Protein AF-A0A8S3F5A1-F1 (afdb_monomer_lite)

Radius of gyration: 21.01 Å; chains: 1; bounding box: 61×40×59 Å

Organism: NCBI:txid392030

Sequence (266 aa):
RAKNLRKRAIFLKICRRTIILFALGLILQGGYSRWVNIRIFGVLQRLAACYFFAATLVLIFDDNEDEPYSSQWPIGNDVRQPLRIELSSTLFHFWPQWLFILLITLAWVLITFILKFDDCPRGYLGPGGKHDYGKYQNCTGGAAGYIDRLILRNSHMDGHPTCADIYDTKVPHDPEGLLGILTGTLLCYLGVQAGHSFAHSTRIRRVCAHWLIFGFICGSIGLLLSKGGNSDSWIPINKNLWSLSFVLILAGLAFLILTIFYLLID

Secondary structure (DSSP, 8-state):
-HHHHHHHHHHHHHHHHHHHHHHHHHHHHHTTT-GGG-----HHHHHHHHHHHHHHHHHHH---TTS-TTTSSS-SS-TT--HHHHHHHHHHHTHHHHHHHHHHHHHHHHHHHH---TT--TT--S--TTGGGGTTTT-TTHHHHHHHHHHH-GGGS-SS-HHHHHHT--S---TT-HHHHHHHHHHHHHHHHHHHHHHH---HHHHHHHHHHHHHHHHHHHHHHTGGG-TT-SS---TTTT-HHHHHHHHHHHHHHHHHHHHHH-

Structure (mmCIF, N/CA/C/O backbone):
data_AF-A0A8S3F5A1-F1
#
_entry.id   AF-A0A8S3F5A1-F1
#
loop_
_atom_site.group_PDB
_atom_site.id
_atom_site.type_symbol
_atom_site.label_atom_id
_atom_site.label_alt_id
_atom_site.label_comp_id
_atom_site.label_asym_id
_atom_site.label_entity_id
_atom_site.label_seq_id
_atom_site.pdbx_PDB_ins_code
_atom_site.Cartn_x
_atom_site.Cartn_y
_atom_site.Cartn_z
_atom_site.occupancy
_atom_site.B_iso_or_equiv
_atom_site.auth_seq_id
_atom_site.auth_comp_id
_atom_site.auth_asym_id
_atom_site.auth_atom_id
_atom_site.pdbx_PDB_model_num
ATOM 1 N N . ARG A 1 1 ? -35.689 -1.602 5.376 1.00 60.97 1 ARG A N 1
ATOM 2 C CA . ARG A 1 1 ? -35.685 -0.600 4.269 1.00 60.97 1 ARG A CA 1
ATOM 3 C C . ARG A 1 1 ? -34.795 0.612 4.585 1.00 60.97 1 ARG A C 1
ATOM 5 O O . ARG A 1 1 ? -34.003 0.966 3.724 1.00 60.97 1 ARG A O 1
ATOM 12 N N . ALA A 1 2 ? -34.853 1.195 5.793 1.00 68.31 2 ALA A N 1
ATOM 13 C CA . ALA A 1 2 ? -34.009 2.332 6.202 1.00 68.31 2 ALA A CA 1
ATOM 14 C C . ALA A 1 2 ? -32.488 2.032 6.232 1.00 68.31 2 ALA A C 1
ATOM 16 O O . ALA A 1 2 ? -31.719 2.804 5.667 1.00 68.31 2 ALA A O 1
ATOM 17 N N . LYS A 1 3 ? -32.065 0.870 6.760 1.00 66.44 3 LYS A N 1
ATOM 18 C CA . LYS A 1 3 ? -30.656 0.402 6.773 1.00 66.44 3 LYS A CA 1
ATOM 19 C C . LYS A 1 3 ? -29.998 0.425 5.385 1.00 66.44 3 LYS A C 1
ATOM 21 O O . LYS A 1 3 ? -28.961 1.045 5.171 1.00 66.44 3 LYS A O 1
ATOM 26 N N . ASN A 1 4 ? -30.672 -0.150 4.388 1.00 75.50 4 ASN A N 1
ATOM 27 C CA . ASN A 1 4 ? -30.177 -0.164 3.006 1.00 75.50 4 ASN A CA 1
ATOM 28 C C . ASN A 1 4 ? -30.097 1.240 2.389 1.00 75.50 4 ASN A C 1
ATOM 30 O O . ASN A 1 4 ? -29.230 1.484 1.555 1.00 75.50 4 ASN A O 1
ATOM 34 N N . LEU A 1 5 ? -30.972 2.169 2.785 1.00 78.19 5 LEU A N 1
ATOM 35 C CA . LEU A 1 5 ? -30.904 3.562 2.331 1.00 78.19 5 LEU A CA 1
ATOM 36 C C . LEU A 1 5 ? -29.698 4.288 2.949 1.00 78.19 5 LEU A C 1
ATOM 38 O O . LEU A 1 5 ? -29.012 5.022 2.239 1.00 78.19 5 LEU A O 1
ATOM 42 N N . ARG A 1 6 ? -29.382 4.024 4.225 1.00 82.56 6 ARG A N 1
ATOM 43 C CA . ARG A 1 6 ? -28.214 4.591 4.919 1.00 82.56 6 ARG A CA 1
ATOM 44 C C . ARG A 1 6 ? -26.897 4.072 4.343 1.00 82.56 6 ARG A C 1
ATOM 46 O O . ARG A 1 6 ? -26.062 4.883 3.944 1.00 82.56 6 ARG A O 1
ATOM 53 N N . LYS A 1 7 ? -26.754 2.750 4.173 1.00 85.31 7 LYS A N 1
ATOM 54 C CA . LYS A 1 7 ? -25.576 2.149 3.517 1.00 85.31 7 LYS A CA 1
ATOM 55 C C . LYS A 1 7 ? -25.372 2.687 2.099 1.00 85.31 7 LYS A C 1
ATOM 57 O O . LYS A 1 7 ? -24.258 3.051 1.738 1.00 85.31 7 LYS A O 1
ATOM 62 N N . ARG A 1 8 ? -26.446 2.836 1.311 1.00 88.00 8 ARG A N 1
ATOM 63 C CA . ARG A 1 8 ? -26.376 3.465 -0.023 1.00 88.00 8 ARG A CA 1
ATOM 64 C C . ARG A 1 8 ? -25.900 4.915 0.043 1.00 88.00 8 ARG A C 1
ATOM 66 O O . ARG A 1 8 ? -25.068 5.309 -0.765 1.00 88.00 8 ARG A O 1
ATOM 73 N N . ALA A 1 9 ? -26.382 5.701 1.004 1.00 91.25 9 ALA A N 1
ATOM 74 C CA . ALA A 1 9 ? -25.932 7.079 1.181 1.00 91.25 9 ALA A CA 1
ATOM 75 C C . ALA A 1 9 ? -24.442 7.159 1.560 1.00 91.25 9 ALA A C 1
ATOM 77 O O . ALA A 1 9 ? -23.728 8.021 1.049 1.00 91.25 9 ALA A O 1
ATOM 78 N N . ILE A 1 10 ? -23.954 6.255 2.418 1.00 91.31 10 ILE A N 1
ATOM 79 C CA . ILE A 1 10 ? -22.528 6.162 2.768 1.00 91.31 10 ILE A CA 1
ATOM 80 C C . ILE A 1 10 ? -21.708 5.741 1.546 1.00 91.31 10 ILE A C 1
ATOM 82 O O . ILE A 1 10 ? -20.718 6.395 1.229 1.00 91.31 10 ILE A O 1
ATOM 86 N N . PHE A 1 11 ? -22.154 4.729 0.802 1.00 93.69 11 PHE A N 1
ATOM 87 C CA . PHE A 1 11 ? -21.495 4.288 -0.425 1.00 93.69 11 PHE A CA 1
ATOM 88 C C . PHE A 1 11 ? -21.381 5.418 -1.459 1.00 93.69 11 PHE A C 1
ATOM 90 O O . PHE A 1 11 ? -20.301 5.673 -1.982 1.00 93.69 11 PHE A O 1
ATOM 97 N N . LEU A 1 12 ? -22.454 6.184 -1.683 1.00 94.50 12 LEU A N 1
ATOM 98 C CA . LEU A 1 12 ? -22.422 7.352 -2.570 1.00 94.50 12 LEU A CA 1
ATOM 99 C C . LEU A 1 12 ? -21.440 8.429 -2.085 1.00 94.50 12 LEU A C 1
ATOM 101 O O . LEU A 1 12 ? -20.769 9.059 -2.903 1.00 94.50 12 LEU A O 1
ATOM 105 N N . LYS A 1 13 ? -21.308 8.633 -0.765 1.00 94.19 13 LYS A N 1
ATOM 106 C CA . LYS A 1 13 ? -20.283 9.529 -0.200 1.00 94.19 13 LYS A CA 1
ATOM 107 C C . LYS A 1 13 ? -18.868 9.012 -0.469 1.00 94.19 13 LYS A C 1
ATOM 109 O O . LYS A 1 13 ? -18.008 9.829 -0.799 1.00 94.19 13 LYS A O 1
ATOM 114 N N . ILE A 1 14 ? -18.639 7.700 -0.351 1.00 95.25 14 ILE A N 1
ATOM 115 C CA . ILE A 1 14 ? -17.357 7.056 -0.678 1.00 95.25 14 ILE A CA 1
ATOM 116 C C . ILE A 1 14 ? -17.039 7.293 -2.158 1.00 95.25 14 ILE A C 1
ATOM 118 O O . ILE A 1 14 ? -16.019 7.911 -2.453 1.00 95.25 14 ILE A O 1
ATOM 122 N N . CYS A 1 15 ? -17.948 6.938 -3.074 1.00 96.31 15 CYS A N 1
ATOM 123 C CA . CYS A 1 15 ? -17.773 7.161 -4.513 1.00 96.31 15 CYS A CA 1
ATOM 124 C C . CYS A 1 15 ? -17.480 8.629 -4.839 1.00 96.31 15 CYS A C 1
ATOM 126 O O . CYS A 1 15 ? -16.537 8.921 -5.570 1.00 96.31 15 CYS A O 1
ATOM 128 N N . ARG A 1 16 ? -18.243 9.569 -4.264 1.00 96.31 16 ARG A N 1
ATOM 129 C CA . ARG A 1 16 ? -18.035 11.005 -4.492 1.00 96.31 16 ARG A CA 1
ATOM 130 C C . ARG A 1 16 ? -16.636 11.448 -4.063 1.00 96.31 16 ARG A C 1
ATOM 132 O O . ARG A 1 16 ? -15.983 12.176 -4.801 1.00 96.31 16 ARG A O 1
ATOM 139 N N . ARG A 1 17 ? -16.167 11.022 -2.884 1.00 94.94 17 ARG A N 1
ATOM 140 C CA . ARG A 1 17 ? -14.819 11.355 -2.390 1.00 94.94 17 ARG A CA 1
ATOM 141 C C . ARG A 1 17 ? -13.731 10.745 -3.268 1.00 94.94 17 ARG A C 1
ATOM 143 O O . ARG A 1 17 ? -12.789 11.452 -3.609 1.00 94.94 17 ARG A O 1
ATOM 150 N N . THR A 1 18 ? -13.888 9.489 -3.678 1.00 96.06 18 THR A N 1
ATOM 151 C CA . THR A 1 18 ? -12.964 8.818 -4.601 1.00 96.06 18 THR A CA 1
ATOM 152 C C . THR A 1 18 ? -12.865 9.564 -5.929 1.00 96.06 18 THR A C 1
ATOM 154 O O . THR A 1 18 ? -11.759 9.856 -6.370 1.00 96.06 18 THR A O 1
ATOM 157 N N . ILE A 1 19 ? -13.998 9.948 -6.529 1.00 95.94 19 ILE A N 1
ATOM 158 C CA . ILE A 1 19 ? -14.027 10.701 -7.793 1.00 95.94 19 ILE A CA 1
ATOM 159 C C . ILE A 1 19 ? -13.360 12.070 -7.633 1.00 95.94 19 ILE A C 1
ATOM 161 O O . ILE A 1 19 ? -12.554 12.447 -8.476 1.00 95.94 19 ILE A O 1
ATOM 165 N N . ILE A 1 20 ? -13.648 12.799 -6.548 1.00 94.56 20 ILE A N 1
ATOM 166 C CA . ILE A 1 20 ? -13.035 14.112 -6.289 1.00 94.56 20 ILE A CA 1
ATOM 167 C C . ILE A 1 20 ? -11.515 13.987 -6.141 1.00 94.56 20 ILE A C 1
ATOM 169 O O . ILE A 1 20 ? -10.788 14.751 -6.767 1.00 94.56 20 ILE A O 1
ATOM 173 N N . LEU A 1 21 ? -11.026 13.027 -5.348 1.00 93.19 21 LEU A N 1
ATOM 174 C CA . LEU A 1 21 ? -9.587 12.813 -5.158 1.00 93.19 21 LEU A CA 1
ATOM 175 C C . LEU A 1 21 ? -8.896 12.408 -6.463 1.00 93.19 21 LEU A C 1
ATOM 177 O O . LEU A 1 21 ? -7.816 12.910 -6.767 1.00 93.19 21 LEU A O 1
ATOM 181 N N . PHE A 1 22 ? -9.534 11.543 -7.250 1.00 93.06 22 PHE A N 1
ATOM 182 C CA . PHE A 1 22 ? -9.013 11.116 -8.543 1.00 93.06 22 PHE A CA 1
ATOM 183 C C . PHE A 1 22 ? -8.956 12.281 -9.544 1.00 93.06 22 PHE A C 1
ATOM 185 O O . PHE A 1 22 ? -7.929 12.494 -10.184 1.00 93.06 22 PHE A O 1
ATOM 192 N N . ALA A 1 23 ? -10.025 13.080 -9.634 1.00 91.56 23 ALA A N 1
ATOM 193 C CA . ALA A 1 23 ? -10.087 14.256 -10.499 1.00 91.56 23 ALA A CA 1
ATOM 194 C C . ALA A 1 23 ? -9.067 15.328 -10.089 1.00 91.56 23 ALA A C 1
ATOM 196 O O . ALA A 1 23 ? -8.389 15.885 -10.949 1.00 91.56 23 ALA A O 1
ATOM 197 N N . LEU A 1 24 ? -8.904 15.577 -8.784 1.00 91.31 24 LEU A N 1
ATOM 198 C CA . LEU A 1 24 ? -7.874 16.479 -8.267 1.00 91.31 24 LEU A CA 1
ATOM 199 C C . LEU A 1 24 ? -6.472 15.996 -8.670 1.00 91.31 24 LEU A C 1
ATOM 201 O O . LEU A 1 24 ? -5.656 16.799 -9.112 1.00 91.31 24 LEU A O 1
ATOM 205 N N . GLY A 1 25 ? -6.219 14.686 -8.576 1.00 89.12 25 GLY A N 1
ATOM 206 C CA . GLY A 1 25 ? -4.980 14.063 -9.042 1.00 89.12 25 GLY A CA 1
ATOM 207 C C . GLY A 1 25 ? -4.712 14.333 -10.522 1.00 89.12 25 GLY A C 1
ATOM 208 O O . GLY A 1 25 ? -3.641 14.826 -10.865 1.00 89.12 25 GLY A O 1
ATOM 209 N N . LEU A 1 26 ? -5.707 14.112 -11.386 1.00 87.25 26 LEU A N 1
ATOM 210 C CA . LEU A 1 26 ? -5.580 14.381 -12.822 1.00 87.25 26 LEU A CA 1
ATOM 211 C C . LEU A 1 26 ? -5.329 15.861 -13.135 1.00 87.25 26 LEU A C 1
ATOM 213 O O . LEU A 1 26 ? -4.518 16.161 -14.005 1.00 87.25 26 LEU A O 1
ATOM 217 N N . ILE A 1 27 ? -5.986 16.786 -12.430 1.00 87.50 27 ILE A N 1
ATOM 218 C CA . ILE A 1 27 ? -5.784 18.231 -12.626 1.00 87.50 27 ILE A CA 1
ATOM 219 C C . ILE A 1 27 ? -4.354 18.631 -12.243 1.00 87.50 27 ILE A C 1
ATOM 221 O O . ILE A 1 27 ? -3.697 19.358 -12.990 1.00 87.50 27 ILE A O 1
ATOM 225 N N . LEU A 1 28 ? -3.854 18.132 -11.108 1.00 83.94 28 LEU A N 1
ATOM 226 C CA . LEU A 1 28 ? -2.489 18.407 -10.649 1.00 83.94 28 LEU A CA 1
ATOM 227 C C . LEU A 1 28 ? -1.431 17.822 -11.591 1.00 83.94 28 LEU A C 1
ATOM 229 O O . LEU A 1 28 ? -0.372 18.419 -11.768 1.00 83.94 28 LEU A O 1
ATOM 233 N N . GLN A 1 29 ? -1.713 16.667 -12.195 1.00 79.00 29 GLN A N 1
ATOM 234 C CA . GLN A 1 29 ? -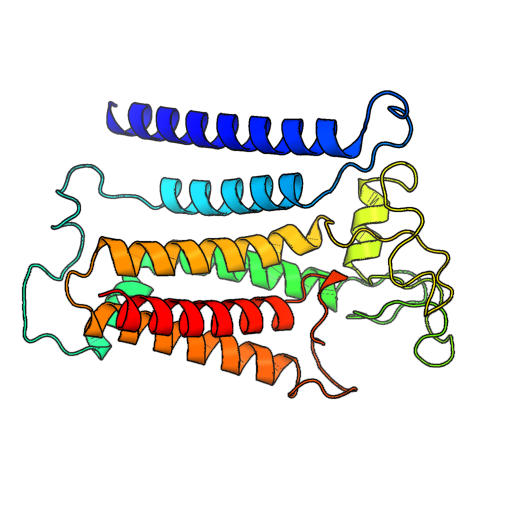0.756 15.934 -13.022 1.00 79.00 29 GLN A CA 1
ATOM 235 C C . GLN A 1 29 ? -0.796 16.347 -14.502 1.00 79.00 29 GLN A C 1
ATOM 237 O O . GLN A 1 29 ? 0.233 16.320 -15.174 1.00 79.00 29 GLN A O 1
ATOM 242 N N . GLY A 1 30 ? -1.961 16.755 -15.015 1.00 68.38 30 GLY A N 1
ATOM 243 C CA . GLY A 1 30 ? -2.152 17.158 -16.410 1.00 68.38 30 GLY A CA 1
ATOM 244 C C . GLY A 1 30 ? -1.694 18.582 -16.737 1.00 68.38 30 GLY A C 1
ATOM 245 O O . GLY A 1 30 ? -1.317 18.855 -17.881 1.00 68.38 30 GLY A O 1
ATOM 246 N N . GLY A 1 31 ? -1.675 19.488 -15.752 1.00 61.78 31 GLY A N 1
ATOM 247 C CA . GLY A 1 31 ? -1.334 20.897 -15.969 1.00 61.78 31 GLY A CA 1
ATOM 248 C C . GLY A 1 31 ? -2.200 21.584 -17.044 1.00 61.78 31 GLY A C 1
ATOM 249 O O . GLY A 1 31 ? -3.185 21.039 -17.532 1.00 61.78 31 GLY A O 1
ATOM 250 N N . TYR A 1 32 ? -1.838 22.810 -17.439 1.00 51.38 32 TYR A N 1
ATOM 251 C CA . TYR A 1 32 ? -2.654 23.631 -18.3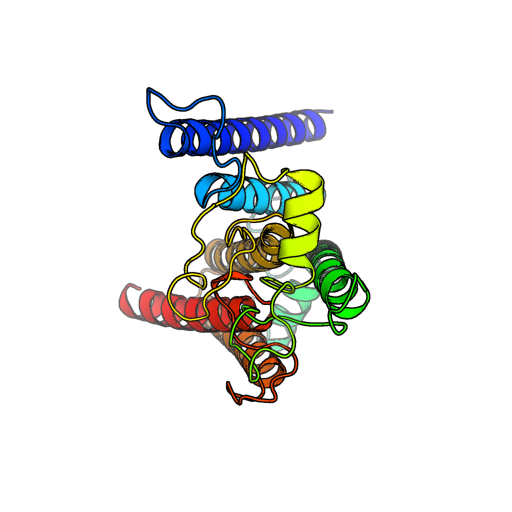54 1.00 51.38 32 TYR A CA 1
ATOM 252 C C . TYR A 1 32 ? -2.488 23.284 -19.853 1.00 51.38 32 TYR A C 1
ATOM 254 O O . TYR A 1 32 ? -3.223 23.811 -20.681 1.00 51.38 32 TYR A O 1
ATOM 262 N N . SER A 1 33 ? -1.515 22.445 -20.246 1.00 52.81 33 SER A N 1
ATOM 263 C CA . SER A 1 33 ? -1.011 22.446 -21.638 1.00 52.81 33 SER A CA 1
ATOM 264 C C . SER A 1 33 ? -0.724 21.071 -22.274 1.00 52.81 33 SER A C 1
ATOM 266 O O . SER A 1 33 ? -0.247 21.024 -23.404 1.00 52.81 33 SER A O 1
ATOM 268 N N . ARG A 1 34 ? -1.002 19.927 -21.622 1.00 60.41 34 ARG A N 1
ATOM 269 C CA . ARG A 1 34 ? -0.535 18.620 -22.145 1.00 60.41 34 ARG A CA 1
ATOM 270 C C . ARG A 1 34 ? -1.541 17.465 -22.064 1.00 60.41 34 ARG A C 1
ATOM 272 O O . ARG A 1 34 ? -1.170 16.345 -21.732 1.00 60.41 34 ARG A O 1
ATOM 279 N N . TRP A 1 35 ? -2.792 17.718 -22.464 1.00 67.25 35 TRP A N 1
ATOM 280 C CA . TRP A 1 35 ? -3.907 16.752 -22.422 1.00 67.25 35 TRP A CA 1
ATOM 281 C C . TRP A 1 35 ? -3.694 15.441 -23.203 1.00 67.25 35 TRP A C 1
ATOM 283 O O . TRP A 1 35 ? -4.311 14.433 -22.876 1.00 67.25 35 TRP A O 1
ATOM 293 N N . VAL A 1 36 ? -2.800 15.427 -24.198 1.00 68.94 36 VAL A N 1
ATOM 294 C CA . VAL A 1 36 ? -2.544 14.250 -25.051 1.00 68.94 36 VAL A CA 1
ATOM 295 C C . VAL A 1 36 ? -1.669 13.193 -24.361 1.00 68.94 36 VAL A C 1
ATOM 297 O O . VAL A 1 36 ? -1.882 12.005 -24.569 1.00 68.94 36 VAL A O 1
ATOM 300 N N . ASN A 1 37 ? -0.733 13.608 -23.500 1.00 71.38 37 ASN A N 1
ATOM 301 C CA . ASN A 1 37 ? 0.212 12.716 -22.810 1.00 71.38 37 ASN A CA 1
ATOM 302 C C . ASN A 1 37 ? 0.080 12.850 -21.286 1.00 71.38 37 ASN A C 1
ATOM 304 O O . ASN A 1 37 ? 1.080 12.940 -20.570 1.00 71.38 37 ASN A O 1
ATOM 308 N N . ILE A 1 38 ? -1.154 12.954 -20.778 1.00 79.00 38 ILE A N 1
ATOM 309 C CA . ILE A 1 38 ? -1.365 13.009 -19.329 1.00 79.00 38 ILE A CA 1
ATOM 310 C C . ILE A 1 38 ? -1.022 11.646 -18.741 1.00 79.00 38 ILE A C 1
ATOM 312 O O . ILE A 1 38 ? -1.562 10.621 -19.163 1.00 79.00 38 ILE A O 1
ATOM 316 N N . ARG A 1 39 ? -0.171 11.672 -17.719 1.00 83.56 39 ARG A N 1
ATOM 317 C CA . ARG A 1 39 ? 0.082 10.545 -16.832 1.00 83.56 39 ARG A CA 1
ATOM 318 C C . ARG A 1 39 ? -1.160 10.268 -15.984 1.00 83.56 39 ARG A C 1
ATOM 320 O O . ARG A 1 39 ? -1.558 11.114 -15.187 1.00 83.56 39 ARG A O 1
ATOM 327 N N . ILE A 1 40 ? -1.782 9.105 -16.178 1.00 82.50 40 ILE A N 1
ATOM 328 C CA . ILE A 1 40 ? -3.085 8.781 -15.565 1.00 82.50 40 ILE A CA 1
ATOM 329 C C . ILE A 1 40 ? -2.936 8.429 -14.082 1.00 82.50 40 ILE A C 1
ATOM 331 O O . ILE A 1 40 ? -3.754 8.858 -13.264 1.00 82.50 40 ILE A O 1
ATOM 335 N N . PHE A 1 41 ? -1.907 7.652 -13.734 1.00 84.88 41 PHE A N 1
ATOM 336 C CA . PHE A 1 41 ? -1.669 7.219 -12.361 1.00 84.88 41 PHE A CA 1
ATOM 337 C C . PHE A 1 41 ? -0.696 8.137 -11.626 1.00 84.88 41 PHE A C 1
ATOM 339 O O . PHE A 1 41 ? 0.404 8.454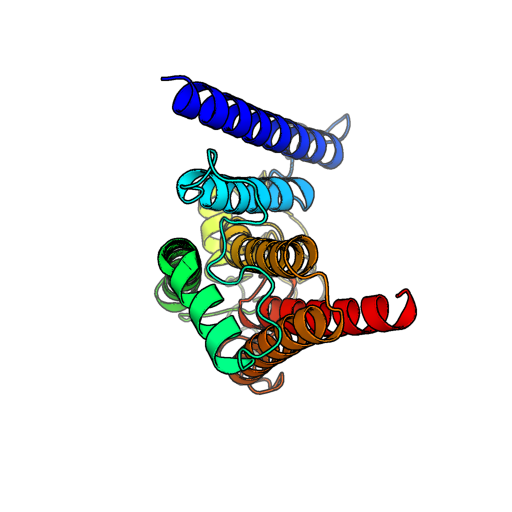 -12.083 1.00 84.88 41 PHE A O 1
ATOM 346 N N . GLY A 1 42 ? -1.115 8.534 -10.434 1.00 86.75 42 GLY A N 1
ATOM 347 C CA . GLY A 1 42 ? -0.352 9.337 -9.500 1.00 86.75 42 GLY A CA 1
ATOM 348 C C . GLY A 1 42 ? -0.738 8.988 -8.070 1.00 86.75 42 GLY A C 1
ATOM 349 O O . GLY A 1 42 ? -1.637 8.177 -7.817 1.00 86.75 42 GLY A O 1
ATOM 350 N N . VAL A 1 43 ? -0.069 9.646 -7.125 1.00 90.19 43 VAL A N 1
ATOM 351 C CA . VAL A 1 43 ? -0.228 9.374 -5.691 1.00 90.19 43 VAL A CA 1
ATOM 352 C C . VAL A 1 43 ? -1.679 9.538 -5.246 1.00 90.19 43 VAL A C 1
ATOM 354 O O . VAL A 1 43 ? -2.202 8.688 -4.526 1.00 90.19 43 VAL A O 1
ATOM 357 N N . LEU A 1 44 ? -2.361 10.592 -5.704 1.00 91.31 44 LEU A N 1
ATOM 358 C CA . LEU A 1 44 ? -3.751 10.855 -5.324 1.00 91.31 44 LEU A CA 1
ATOM 359 C C . LEU A 1 44 ? -4.708 9.797 -5.878 1.00 91.31 44 LEU A C 1
ATOM 361 O O . LEU A 1 44 ? -5.602 9.351 -5.163 1.00 91.31 44 LEU A O 1
ATOM 365 N N . GLN A 1 45 ? -4.508 9.371 -7.123 1.00 92.81 45 GLN A N 1
ATOM 366 C CA . GLN A 1 45 ? -5.321 8.353 -7.782 1.00 92.81 45 GLN A CA 1
ATOM 367 C C . GLN A 1 45 ? -5.187 7.007 -7.067 1.00 92.81 45 GLN A C 1
ATOM 369 O O . GLN A 1 45 ? -6.197 6.362 -6.777 1.00 92.81 45 GLN A O 1
ATOM 374 N N . ARG A 1 46 ? -3.958 6.615 -6.705 1.00 92.88 46 ARG A N 1
ATOM 375 C CA . ARG A 1 46 ? -3.714 5.402 -5.916 1.00 92.88 46 ARG A CA 1
ATOM 376 C C . ARG A 1 46 ? -4.369 5.490 -4.541 1.00 92.88 46 ARG A C 1
ATOM 378 O O . ARG A 1 46 ? -5.076 4.565 -4.153 1.00 92.88 46 ARG A O 1
ATOM 385 N N . LEU A 1 47 ? -4.192 6.600 -3.818 1.00 93.31 47 LEU A N 1
ATOM 386 C CA . LEU A 1 47 ? -4.829 6.803 -2.510 1.00 93.31 47 LEU A CA 1
ATOM 387 C C . LEU A 1 47 ? -6.359 6.738 -2.603 1.00 93.31 47 LEU A C 1
ATOM 389 O O . LEU A 1 47 ? -6.996 6.111 -1.757 1.00 93.31 47 LEU A O 1
ATOM 393 N N . ALA A 1 48 ? -6.946 7.329 -3.647 1.00 95.56 48 ALA A N 1
ATOM 394 C CA . ALA A 1 48 ? -8.381 7.275 -3.902 1.00 95.56 48 ALA A CA 1
ATOM 395 C C . ALA A 1 48 ? -8.872 5.836 -4.130 1.00 95.56 48 ALA A C 1
ATOM 397 O O . ALA A 1 48 ? -9.914 5.455 -3.591 1.00 95.56 48 ALA A O 1
ATOM 398 N N . ALA A 1 49 ? -8.117 5.033 -4.888 1.00 95.81 49 ALA A N 1
ATOM 399 C CA . ALA A 1 49 ? -8.436 3.632 -5.150 1.00 95.81 49 ALA A CA 1
ATOM 400 C C . ALA A 1 49 ? -8.311 2.764 -3.886 1.00 95.81 49 ALA A C 1
ATOM 402 O O . ALA A 1 49 ? -9.252 2.049 -3.545 1.00 95.81 49 ALA A O 1
ATOM 403 N N . CYS A 1 50 ? -7.208 2.877 -3.139 1.00 96.00 50 CYS A N 1
ATOM 404 C CA . CYS A 1 50 ? -7.023 2.152 -1.877 1.00 96.00 50 CYS A CA 1
ATOM 405 C C . CYS A 1 50 ? -8.126 2.494 -0.863 1.00 96.00 50 CYS A C 1
ATOM 407 O O . CYS A 1 50 ? -8.695 1.596 -0.242 1.00 96.00 50 CYS A O 1
ATOM 409 N N . TYR A 1 51 ? -8.475 3.783 -0.743 1.00 95.38 51 TYR A N 1
ATOM 410 C CA . TYR A 1 51 ? -9.592 4.240 0.087 1.00 95.38 51 TYR A CA 1
ATOM 411 C C . TYR A 1 51 ? -10.919 3.623 -0.360 1.00 95.38 51 TYR A C 1
ATOM 413 O O . TYR A 1 51 ? -11.671 3.129 0.476 1.00 95.38 51 TYR A O 1
ATOM 421 N N . PHE A 1 52 ? -11.203 3.628 -1.665 1.00 96.56 52 PHE A N 1
ATOM 422 C CA . PHE A 1 52 ? -12.435 3.061 -2.209 1.00 96.56 52 PHE A CA 1
ATOM 423 C C . PHE A 1 52 ? -12.587 1.583 -1.841 1.00 96.56 52 PHE A C 1
ATOM 425 O O . PHE A 1 52 ? -13.634 1.195 -1.321 1.00 96.56 52 PHE A O 1
ATOM 432 N N . PHE A 1 53 ? -11.548 0.772 -2.060 1.00 95.50 53 PHE A N 1
ATOM 433 C CA . PHE A 1 53 ? -11.593 -0.658 -1.757 1.00 95.50 53 PHE A CA 1
ATOM 434 C C . PHE A 1 53 ? -11.707 -0.928 -0.254 1.00 95.50 53 PHE A C 1
ATOM 436 O O . PHE A 1 53 ? -12.591 -1.680 0.156 1.00 95.50 53 PHE A O 1
ATOM 443 N N . ALA A 1 54 ? -10.885 -0.279 0.575 1.00 94.12 54 ALA A N 1
ATOM 444 C CA . ALA A 1 54 ? -10.920 -0.479 2.023 1.00 94.12 54 ALA A CA 1
ATOM 445 C C . ALA A 1 54 ? -12.250 -0.012 2.644 1.00 94.12 54 ALA A C 1
ATOM 447 O O . ALA A 1 54 ? -12.863 -0.744 3.418 1.00 94.12 54 ALA A O 1
ATOM 448 N N . ALA A 1 55 ? -12.745 1.174 2.276 1.00 93.25 55 ALA A N 1
ATOM 449 C CA . ALA A 1 55 ? -13.992 1.710 2.823 1.00 93.25 55 ALA A CA 1
ATOM 450 C C . ALA A 1 55 ? -15.222 0.914 2.365 1.00 93.25 55 ALA A C 1
ATOM 452 O O . ALA A 1 55 ? -16.145 0.698 3.150 1.00 93.25 55 ALA A O 1
ATOM 453 N N . THR A 1 56 ? -15.236 0.450 1.111 1.00 93.38 56 THR A N 1
ATOM 454 C CA . THR A 1 56 ? -16.315 -0.408 0.600 1.00 93.38 56 THR A CA 1
ATOM 455 C C . THR A 1 56 ? -16.326 -1.751 1.320 1.00 93.38 56 THR A C 1
ATOM 457 O O . THR A 1 56 ? -17.395 -2.215 1.707 1.00 93.38 56 THR A O 1
ATOM 460 N N . LEU A 1 57 ? -15.151 -2.344 1.557 1.00 92.88 57 LEU A N 1
ATOM 461 C CA . LEU A 1 57 ? -15.028 -3.591 2.306 1.00 92.88 57 LEU A CA 1
ATOM 462 C C . LEU A 1 57 ? -15.627 -3.465 3.711 1.00 92.88 57 LEU A C 1
ATOM 464 O O . LEU A 1 57 ? -16.465 -4.279 4.095 1.00 92.88 57 LEU A O 1
ATOM 468 N N . VAL A 1 58 ? -15.245 -2.419 4.446 1.00 90.31 58 VAL A N 1
ATOM 469 C CA . VAL A 1 58 ? -15.774 -2.155 5.792 1.00 90.31 58 VAL A CA 1
ATOM 470 C C . VAL A 1 58 ? -17.291 -1.965 5.751 1.00 90.31 58 VAL A C 1
ATOM 472 O O . VAL A 1 58 ? -17.998 -2.580 6.536 1.00 90.31 58 VAL A O 1
ATOM 475 N N . LEU A 1 59 ? -17.815 -1.185 4.800 1.00 90.25 59 LEU A N 1
ATOM 476 C CA . LEU A 1 59 ? -19.254 -0.916 4.687 1.00 90.25 59 LEU A CA 1
ATOM 477 C C . LEU A 1 59 ? -20.092 -2.172 4.382 1.00 90.25 59 LEU A C 1
ATOM 479 O O . LEU A 1 59 ? -21.238 -2.292 4.836 1.00 90.25 59 LEU A O 1
ATOM 483 N N . ILE A 1 60 ? -19.549 -3.093 3.580 1.00 89.12 60 ILE A N 1
ATOM 484 C CA . ILE A 1 60 ? -20.222 -4.351 3.235 1.00 89.12 60 ILE A CA 1
ATOM 485 C C . ILE A 1 60 ? -20.399 -5.207 4.489 1.00 89.12 60 ILE A C 1
ATOM 487 O O . ILE A 1 60 ? -21.514 -5.656 4.744 1.00 89.12 60 ILE A O 1
ATOM 491 N N . PHE A 1 61 ? -19.331 -5.365 5.272 1.00 85.62 61 PHE A N 1
ATOM 492 C CA . PHE A 1 61 ? -19.290 -6.232 6.453 1.00 85.62 61 PHE A CA 1
ATOM 493 C C . PHE A 1 61 ? -19.660 -5.529 7.770 1.00 85.62 61 PHE A C 1
ATOM 495 O O . PHE A 1 61 ? -19.536 -6.123 8.836 1.00 85.62 61 PHE A O 1
ATOM 502 N N . ASP A 1 62 ? -20.109 -4.275 7.714 1.00 76.88 62 ASP A N 1
ATOM 503 C CA . ASP A 1 62 ? -20.662 -3.564 8.867 1.00 76.88 62 ASP A CA 1
ATOM 504 C C . ASP A 1 62 ? -22.110 -4.016 9.120 1.00 76.88 62 ASP A C 1
ATOM 506 O O . ASP A 1 62 ? -23.070 -3.481 8.550 1.00 76.88 62 ASP A O 1
ATOM 510 N N . ASP A 1 63 ? -22.281 -5.083 9.897 1.00 61.84 63 ASP A N 1
ATOM 511 C CA . ASP A 1 63 ? -23.585 -5.719 10.098 1.00 61.84 63 ASP A CA 1
ATOM 512 C C . ASP A 1 63 ? -24.440 -5.067 11.196 1.00 61.84 63 ASP A C 1
ATOM 514 O O . ASP A 1 63 ? -25.663 -5.244 11.190 1.00 61.84 63 ASP A O 1
ATOM 518 N N . ASN A 1 64 ? -23.874 -4.220 12.058 1.00 55.91 64 ASN A N 1
ATOM 519 C CA . ASN A 1 64 ? -24.494 -3.872 13.337 1.00 55.91 64 ASN A CA 1
ATOM 520 C C . ASN A 1 64 ? -24.814 -2.364 13.501 1.00 55.91 64 ASN A C 1
ATOM 522 O O . ASN A 1 64 ? -24.455 -1.720 14.473 1.00 55.91 64 ASN A O 1
ATOM 526 N N . GLU A 1 65 ? -25.571 -1.759 12.586 1.00 52.88 65 GLU A N 1
ATOM 527 C CA . GLU A 1 65 ? -25.914 -0.324 12.709 1.00 52.88 65 GLU A CA 1
ATOM 528 C C . GLU A 1 65 ? -26.895 0.033 13.852 1.00 52.88 65 GLU A C 1
ATOM 530 O O . GLU A 1 65 ? -27.036 1.219 14.161 1.00 52.88 65 GLU A O 1
ATOM 535 N N . ASP A 1 66 ? -27.589 -0.953 14.433 1.00 48.75 66 ASP A N 1
ATOM 536 C CA . ASP A 1 66 ? -28.724 -0.741 15.351 1.00 48.75 66 ASP A CA 1
ATOM 537 C C . ASP A 1 66 ? -28.351 -0.856 16.842 1.00 48.75 66 ASP A C 1
ATOM 539 O O . ASP A 1 66 ? -29.141 -0.486 17.710 1.00 48.75 66 ASP A O 1
ATOM 543 N N . GLU A 1 67 ? -27.135 -1.308 17.147 1.00 48.56 67 GLU A N 1
ATOM 544 C CA . GLU A 1 67 ? -26.598 -1.318 18.505 1.00 48.56 67 GLU A CA 1
ATOM 545 C C . GLU A 1 67 ? -25.645 -0.133 18.722 1.00 48.56 67 GLU A C 1
ATOM 547 O O . GLU A 1 67 ? -24.882 0.203 17.809 1.00 48.56 67 GLU A O 1
ATOM 552 N N . PRO A 1 68 ? -25.657 0.521 19.904 1.00 47.62 68 PRO A N 1
ATOM 553 C CA . PRO A 1 68 ? -24.643 1.505 20.263 1.00 47.62 68 PRO A CA 1
ATOM 554 C C . PRO A 1 68 ? -23.248 0.980 19.912 1.00 47.62 68 PRO A C 1
ATOM 556 O O . PRO A 1 68 ? -22.913 -0.156 20.231 1.00 47.62 68 PRO A O 1
ATOM 559 N N . TYR A 1 69 ? -22.397 1.806 19.297 1.00 47.84 69 TYR A N 1
ATOM 560 C CA . TYR A 1 69 ? -21.027 1.409 18.930 1.00 47.84 69 TYR A CA 1
ATOM 561 C C . TYR A 1 69 ? -20.233 0.823 20.123 1.00 47.84 69 TYR A C 1
ATOM 563 O O . TYR A 1 69 ? -19.308 0.043 19.928 1.00 47.84 69 TYR A O 1
ATOM 571 N N . SER A 1 70 ? -20.630 1.143 21.363 1.00 48.91 70 SER A N 1
ATOM 572 C CA . SER A 1 70 ? -20.097 0.586 22.613 1.00 48.91 70 SER A CA 1
ATOM 573 C C . SER A 1 70 ? -20.551 -0.843 22.965 1.00 48.91 70 SER A C 1
ATOM 575 O O . SER A 1 70 ? -19.919 -1.456 23.817 1.00 48.91 70 SER A O 1
ATOM 577 N N . SER A 1 71 ? -21.640 -1.368 22.390 1.00 47.25 71 SER A N 1
ATOM 578 C CA . SER A 1 71 ? -22.183 -2.715 22.671 1.00 47.25 71 SER A CA 1
ATOM 579 C C . SER A 1 71 ? -21.962 -3.722 21.535 1.00 47.25 71 SER A C 1
ATOM 581 O O . SER A 1 71 ? -22.081 -4.923 21.742 1.00 47.25 71 SER A O 1
ATOM 583 N N . GLN A 1 72 ? -21.533 -3.242 20.363 1.00 51.16 72 GLN A N 1
ATOM 584 C CA . GLN A 1 72 ? -21.172 -4.046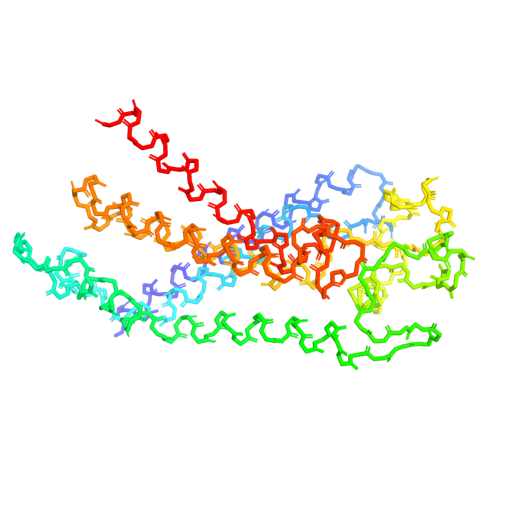 19.188 1.00 51.16 72 GLN A CA 1
ATOM 585 C C . GLN A 1 72 ? -20.080 -5.090 19.431 1.00 51.16 72 GLN A C 1
ATOM 587 O O . GLN A 1 72 ? -19.946 -6.061 18.687 1.00 51.16 72 GLN A O 1
ATOM 592 N N . TRP A 1 73 ? -19.252 -4.833 20.435 1.00 49.72 73 TRP A N 1
ATOM 593 C CA . TRP A 1 73 ? -18.150 -5.689 20.809 1.00 49.72 73 TRP A CA 1
ATOM 594 C C . TRP A 1 73 ? -18.535 -6.550 22.000 1.00 49.72 73 TRP A C 1
ATOM 596 O O . TRP A 1 73 ? -19.130 -6.042 22.950 1.00 49.72 73 TRP A O 1
ATOM 606 N N . PRO A 1 74 ? -18.109 -7.824 22.029 1.00 45.09 74 PRO A N 1
ATOM 607 C CA . PRO A 1 74 ? -18.418 -8.761 23.112 1.00 45.09 74 PRO A CA 1
ATOM 608 C C . PRO A 1 74 ? -17.790 -8.386 24.474 1.00 45.09 74 PRO A C 1
ATOM 610 O O . PRO A 1 74 ? -17.771 -9.199 25.395 1.00 45.09 74 PRO A O 1
ATOM 613 N N . ILE A 1 75 ? -17.256 -7.170 24.620 1.00 50.69 75 ILE A N 1
ATOM 614 C CA . ILE A 1 75 ? -16.440 -6.708 25.742 1.00 50.69 75 ILE A CA 1
ATOM 615 C C . ILE A 1 75 ? -17.044 -5.415 26.303 1.00 50.69 75 ILE A C 1
ATOM 617 O O . ILE A 1 75 ? -16.417 -4.358 26.333 1.00 50.69 75 ILE A O 1
ATOM 621 N N . GLY A 1 76 ? -18.286 -5.490 26.777 1.00 42.53 76 GLY A N 1
ATOM 622 C CA . GLY A 1 76 ? -18.809 -4.458 27.665 1.00 42.53 76 GLY A CA 1
ATOM 623 C C . GLY A 1 76 ? -17.970 -4.425 28.942 1.00 42.53 76 GLY A C 1
ATOM 624 O O . GLY A 1 76 ? -17.995 -5.398 29.678 1.00 42.53 76 GLY A O 1
ATOM 625 N N . ASN A 1 77 ? -17.217 -3.344 29.182 1.00 50.53 77 ASN A N 1
ATOM 626 C CA . ASN A 1 77 ? -16.588 -2.911 30.448 1.00 50.53 77 ASN A CA 1
ATOM 627 C C . ASN A 1 77 ? -15.857 -3.944 31.344 1.00 50.53 77 ASN A C 1
ATOM 629 O O . ASN A 1 77 ? -15.404 -3.577 32.432 1.00 50.53 77 ASN A O 1
ATOM 633 N N . ASP A 1 78 ? -15.685 -5.202 30.932 1.00 51.44 78 ASP A N 1
ATOM 634 C CA . ASP A 1 78 ? -15.166 -6.249 31.802 1.00 51.44 78 ASP A CA 1
ATOM 635 C C . ASP A 1 78 ? -13.638 -6.158 31.891 1.00 51.44 78 ASP A C 1
ATOM 637 O O . ASP A 1 78 ? -12.859 -6.462 30.979 1.00 51.44 78 ASP A O 1
ATOM 641 N N . VAL A 1 79 ? -13.208 -5.643 33.038 1.00 55.47 79 VAL A N 1
ATOM 642 C CA . VAL A 1 79 ? -11.837 -5.251 33.357 1.00 55.47 79 VAL A CA 1
ATOM 643 C C . VAL A 1 79 ? -10.883 -6.449 33.396 1.00 55.47 79 VAL A C 1
ATOM 645 O O . VAL A 1 79 ? -9.675 -6.237 33.279 1.00 55.47 79 VAL A O 1
ATOM 648 N N . ARG A 1 80 ? -11.401 -7.679 33.540 1.00 58.25 80 ARG A N 1
ATOM 649 C CA . ARG A 1 80 ? -10.623 -8.888 33.864 1.00 58.25 80 ARG A CA 1
ATOM 650 C C . ARG A 1 80 ? -10.274 -9.797 32.682 1.00 58.25 80 ARG A C 1
ATOM 652 O O . ARG A 1 80 ? -9.549 -10.767 32.888 1.00 58.25 80 ARG A O 1
ATOM 659 N N . GLN A 1 81 ? -10.742 -9.518 31.466 1.00 62.78 81 GLN A N 1
ATOM 660 C CA . GLN A 1 81 ? -10.459 -10.408 30.335 1.00 62.78 81 GLN A CA 1
ATOM 661 C C . GLN A 1 81 ? -8.971 -10.357 29.916 1.00 62.78 81 GLN A C 1
ATOM 663 O O . GLN A 1 81 ? -8.389 -9.270 29.833 1.00 62.78 81 GLN A O 1
ATOM 668 N N . PRO A 1 82 ? -8.328 -11.514 29.660 1.00 63.72 82 PRO A N 1
ATOM 669 C CA . PRO A 1 82 ? -6.929 -11.576 29.252 1.00 63.72 82 PRO A CA 1
ATOM 670 C C . PRO A 1 82 ? -6.736 -11.122 27.796 1.00 63.72 82 PRO A C 1
ATOM 672 O O . PRO A 1 82 ? -7.496 -11.505 26.908 1.00 63.72 82 PRO A O 1
ATOM 675 N N . LEU A 1 83 ? -5.640 -10.397 27.538 1.00 64.50 83 LEU A N 1
ATOM 676 C CA . LEU A 1 83 ? -5.268 -9.818 26.232 1.00 64.50 83 LEU A CA 1
ATOM 677 C C . LEU A 1 83 ? -5.346 -10.813 25.052 1.00 64.50 83 LEU A C 1
ATOM 679 O O . LEU A 1 83 ? -5.677 -10.434 23.934 1.00 64.50 83 LEU A O 1
ATOM 683 N N . ARG A 1 84 ? -5.072 -12.105 25.285 1.00 63.44 84 ARG A N 1
ATOM 684 C CA . ARG A 1 84 ? -5.149 -13.150 24.245 1.00 63.44 84 ARG A CA 1
ATOM 685 C C . ARG A 1 84 ? -6.568 -13.373 23.707 1.00 63.44 84 ARG A C 1
ATOM 687 O O . ARG A 1 84 ? -6.710 -13.664 22.526 1.00 63.44 84 ARG A O 1
ATOM 694 N N . ILE A 1 85 ? -7.587 -13.252 24.559 1.00 61.56 85 ILE A N 1
ATOM 695 C CA . ILE A 1 85 ? -9.000 -13.442 24.188 1.00 61.56 85 ILE A CA 1
ATOM 696 C C . ILE A 1 85 ? -9.530 -12.201 23.443 1.00 61.56 85 ILE A C 1
ATOM 698 O O . ILE A 1 85 ? -10.364 -12.303 22.546 1.00 61.56 85 ILE A O 1
ATOM 702 N N . GLU A 1 86 ? -8.983 -11.025 23.748 1.00 64.31 86 GLU A N 1
ATOM 703 C CA . GLU A 1 86 ? -9.290 -9.761 23.067 1.00 64.31 86 GLU A CA 1
ATOM 704 C C . GLU A 1 86 ? -8.725 -9.724 21.632 1.00 64.31 86 GLU A C 1
ATOM 706 O O . GLU A 1 86 ? -9.431 -9.395 20.677 1.00 64.31 86 GLU A O 1
ATOM 711 N N . LEU A 1 87 ? -7.481 -10.177 21.440 1.00 63.03 87 LEU A N 1
ATOM 712 C CA . LEU A 1 87 ? -6.906 -10.293 20.096 1.00 63.03 87 LEU A CA 1
ATOM 713 C C . LEU A 1 87 ? -7.614 -11.338 19.238 1.00 63.03 87 LEU A C 1
ATOM 715 O O . LEU A 1 87 ? -7.860 -11.099 18.054 1.00 63.03 87 LEU A O 1
ATOM 719 N N . SER A 1 88 ? -7.925 -12.502 19.815 1.00 61.31 88 SER A N 1
ATOM 720 C CA . SER A 1 88 ? -8.613 -13.551 19.068 1.00 61.31 88 SER A CA 1
ATOM 721 C C . SER A 1 88 ? -10.010 -13.090 18.663 1.00 61.31 88 SER A C 1
ATOM 723 O O . SER A 1 88 ? -10.362 -13.215 17.495 1.00 61.31 88 SER A O 1
ATOM 725 N N . SER A 1 89 ? -10.773 -12.474 19.568 1.00 60.84 89 SER A N 1
ATOM 726 C CA . SER A 1 89 ? -12.100 -11.939 19.243 1.00 60.84 89 SER A CA 1
ATOM 727 C C . SER A 1 89 ? -12.056 -10.857 18.161 1.00 60.84 89 SER A C 1
ATOM 729 O O . SER A 1 89 ? -12.903 -10.882 17.274 1.00 60.84 89 SER A O 1
ATOM 731 N N . THR A 1 90 ? -11.034 -9.997 18.138 1.00 62.97 90 THR A N 1
ATOM 732 C CA . THR A 1 90 ? -10.840 -9.001 17.066 1.00 62.97 90 THR A CA 1
ATOM 733 C C . THR A 1 90 ? -10.634 -9.650 15.695 1.00 62.97 90 THR A C 1
ATOM 735 O O . THR A 1 90 ? -11.296 -9.300 14.717 1.00 62.97 90 THR A O 1
ATOM 738 N N . LEU A 1 91 ? -9.723 -10.624 15.613 1.00 68.88 91 LEU A N 1
ATOM 739 C CA . LEU A 1 91 ? -9.416 -11.321 14.362 1.00 68.88 91 LEU A CA 1
ATOM 740 C C . LEU A 1 91 ? -10.590 -12.179 13.881 1.00 68.88 91 LEU A C 1
ATOM 742 O O . LEU A 1 91 ? -10.885 -12.200 12.687 1.00 68.88 91 LEU A O 1
ATOM 746 N N . PHE A 1 92 ? -11.274 -12.856 14.805 1.00 70.69 92 PHE A N 1
ATOM 747 C CA . PHE A 1 92 ? -12.429 -13.689 14.488 1.00 70.69 92 PHE A CA 1
ATOM 748 C C . PHE A 1 92 ? -13.673 -12.872 14.156 1.00 70.69 92 PHE A C 1
ATOM 750 O O . PHE A 1 92 ? -14.466 -13.336 13.354 1.00 70.69 92 PHE A O 1
ATOM 757 N N . HIS A 1 93 ? -13.861 -11.671 14.704 1.00 73.06 93 HIS A N 1
ATOM 758 C CA . HIS A 1 93 ? -15.018 -10.844 14.360 1.00 73.06 93 HIS A CA 1
ATOM 759 C C . HIS A 1 93 ? -14.904 -10.274 12.937 1.00 73.06 93 HIS A C 1
ATOM 761 O O . HIS A 1 93 ? -15.850 -10.351 12.157 1.00 73.06 93 HIS A O 1
ATOM 767 N N . PHE A 1 94 ? -13.716 -9.799 12.545 1.00 82.75 94 PHE A N 1
ATOM 768 C CA . PHE A 1 94 ? -13.466 -9.250 11.203 1.00 82.75 94 PHE A CA 1
ATOM 769 C C . PHE A 1 94 ? -12.917 -10.271 10.201 1.00 82.75 94 PHE A C 1
ATOM 771 O O . PHE A 1 94 ? -12.328 -9.893 9.183 1.00 82.75 94 PHE A O 1
ATOM 778 N N . TRP A 1 95 ? -13.099 -11.567 10.460 1.00 84.00 95 TRP A N 1
ATOM 779 C CA . TRP A 1 95 ? -12.558 -12.629 9.613 1.00 84.00 95 TRP A CA 1
ATOM 780 C C . TRP A 1 95 ? -12.943 -12.516 8.122 1.00 84.00 95 TRP A C 1
ATOM 782 O O . TRP A 1 95 ? -12.066 -12.782 7.295 1.00 84.00 95 TRP A O 1
ATOM 792 N N . PRO A 1 96 ? -14.157 -12.063 7.716 1.00 89.69 96 PRO A N 1
ATOM 793 C CA . PRO A 1 96 ? -14.492 -11.952 6.296 1.00 89.69 96 PRO A CA 1
ATOM 794 C C . PRO A 1 96 ? -13.730 -10.809 5.617 1.00 89.69 96 PRO A C 1
ATOM 796 O O . PRO A 1 96 ? -13.309 -10.930 4.466 1.00 89.69 96 PRO A O 1
ATOM 799 N N . GLN A 1 97 ? -13.504 -9.710 6.345 1.00 91.81 97 GLN A N 1
ATOM 800 C CA . GLN A 1 97 ? -12.726 -8.573 5.859 1.00 91.81 97 GLN A CA 1
ATOM 801 C C . GLN A 1 97 ? -11.256 -8.976 5.678 1.00 91.81 97 GLN A C 1
ATOM 803 O O . GLN A 1 97 ? -10.670 -8.740 4.621 1.00 91.81 97 GLN A O 1
ATOM 808 N N . TRP A 1 98 ? -10.683 -9.670 6.668 1.00 91.44 98 TRP A N 1
ATOM 809 C CA . TRP A 1 98 ? -9.330 -10.220 6.577 1.00 91.44 98 TRP A CA 1
ATOM 810 C C . TRP A 1 98 ? -9.182 -11.219 5.434 1.00 91.44 98 TRP A C 1
ATOM 812 O O . TRP A 1 98 ? -8.209 -11.135 4.690 1.00 91.44 98 TRP A O 1
ATOM 822 N N . LEU A 1 99 ? -10.154 -12.115 5.242 1.00 93.12 99 LEU A N 1
ATOM 823 C CA . LEU A 1 99 ? -10.152 -13.055 4.125 1.00 93.12 99 LEU A CA 1
ATOM 824 C C . LEU A 1 99 ? -10.083 -12.318 2.782 1.00 93.12 99 LEU A C 1
ATOM 826 O O . LEU A 1 99 ? -9.254 -12.658 1.943 1.00 93.12 99 LEU A O 1
ATOM 830 N N . PHE A 1 100 ? -10.894 -11.278 2.585 1.00 94.25 100 PHE A N 1
ATOM 831 C CA . PHE A 1 100 ? -10.884 -10.505 1.343 1.00 94.25 100 PHE A CA 1
ATOM 832 C C . PHE A 1 100 ? -9.544 -9.791 1.100 1.00 94.25 100 PHE A C 1
ATOM 834 O O . PHE A 1 100 ? -9.010 -9.821 -0.008 1.00 94.25 100 PHE A O 1
ATOM 841 N N . ILE A 1 101 ? -8.957 -9.198 2.142 1.00 95.19 101 ILE A N 1
ATOM 842 C CA . ILE A 1 101 ? -7.642 -8.545 2.055 1.00 95.19 101 ILE A CA 1
ATOM 843 C C . ILE A 1 101 ? -6.528 -9.559 1.771 1.00 95.19 101 ILE A C 1
ATOM 845 O O . ILE A 1 101 ? -5.629 -9.286 0.969 1.00 95.19 101 ILE A O 1
ATOM 849 N N . LEU A 1 102 ? -6.598 -10.749 2.368 1.00 94.81 102 LEU A N 1
ATOM 850 C CA . LEU A 1 102 ? -5.675 -11.844 2.077 1.00 94.81 102 LEU A CA 1
ATOM 851 C C . LEU A 1 102 ? -5.831 -12.344 0.639 1.00 94.81 102 LEU A C 1
ATOM 853 O O . LEU A 1 102 ? -4.821 -12.610 -0.002 1.00 94.81 102 LEU A O 1
ATOM 857 N N . LEU A 1 103 ? -7.050 -12.401 0.094 1.00 96.06 103 LEU A N 1
ATOM 858 C CA . LEU A 1 103 ? -7.287 -12.742 -1.313 1.00 96.06 103 LEU A CA 1
ATOM 859 C C . LEU A 1 103 ? -6.715 -11.687 -2.270 1.00 96.06 103 LEU A C 1
ATOM 861 O O . LEU A 1 103 ? -6.085 -12.054 -3.259 1.00 96.06 103 LEU A O 1
ATOM 865 N N . ILE A 1 104 ? -6.864 -10.393 -1.968 1.00 95.69 104 ILE A N 1
ATOM 866 C CA . ILE A 1 104 ? -6.231 -9.306 -2.740 1.00 95.69 104 ILE A CA 1
ATOM 867 C C . ILE A 1 104 ? -4.704 -9.432 -2.706 1.00 95.69 104 ILE A C 1
ATOM 869 O O . ILE A 1 104 ? -4.035 -9.313 -3.734 1.00 95.69 104 ILE A O 1
ATOM 873 N N . THR A 1 105 ? -4.148 -9.704 -1.527 1.00 96.06 105 THR A N 1
ATOM 874 C CA . THR A 1 105 ? -2.701 -9.870 -1.343 1.00 96.06 105 THR A CA 1
ATOM 875 C C . THR A 1 105 ? -2.197 -11.116 -2.071 1.00 96.06 105 THR A C 1
ATOM 877 O O . THR A 1 105 ? -1.165 -11.076 -2.736 1.00 96.06 105 THR A O 1
ATOM 880 N N . LEU A 1 106 ? -2.954 -12.212 -2.013 1.00 96.19 106 LEU A N 1
ATOM 881 C CA . LEU A 1 106 ? -2.667 -13.433 -2.753 1.00 96.19 106 LEU A CA 1
ATOM 882 C C . LEU A 1 106 ? -2.713 -13.177 -4.259 1.00 96.19 106 LEU A C 1
ATOM 884 O O . LEU A 1 106 ? -1.802 -13.597 -4.960 1.00 96.19 106 LEU A O 1
ATOM 888 N N . ALA A 1 107 ? -3.708 -12.442 -4.759 1.00 95.94 107 ALA A N 1
ATOM 889 C CA . ALA A 1 107 ? -3.779 -12.062 -6.166 1.00 95.94 107 ALA A CA 1
ATOM 890 C C . ALA A 1 107 ? -2.530 -11.278 -6.596 1.00 95.94 107 ALA A C 1
ATOM 892 O O . ALA A 1 107 ? -1.951 -11.590 -7.634 1.00 95.94 107 ALA A O 1
ATOM 893 N N . TRP A 1 108 ? -2.052 -10.336 -5.775 1.00 95.88 108 TRP A N 1
ATOM 894 C CA . TRP A 1 108 ? -0.792 -9.631 -6.032 1.00 95.88 108 TRP A CA 1
ATOM 895 C C . TRP A 1 108 ? 0.404 -10.592 -6.133 1.00 95.88 108 TRP A C 1
ATOM 897 O O . TRP A 1 108 ? 1.185 -10.499 -7.083 1.00 95.88 108 TRP A O 1
ATOM 907 N N . VAL A 1 109 ? 0.531 -11.548 -5.203 1.00 95.31 109 VAL A N 1
ATOM 908 C CA . VAL A 1 109 ? 1.610 -12.555 -5.216 1.00 95.31 109 VAL A CA 1
ATOM 909 C C . VAL A 1 109 ? 1.513 -13.434 -6.465 1.00 95.31 109 VAL A C 1
ATOM 911 O O . VAL A 1 109 ? 2.500 -13.605 -7.176 1.00 95.31 109 VAL A O 1
ATOM 914 N N . LEU A 1 110 ? 0.325 -13.956 -6.773 1.00 95.12 110 LEU A N 1
ATOM 915 C CA . LEU A 1 110 ? 0.102 -14.820 -7.932 1.00 95.12 110 LEU A CA 1
ATOM 916 C C . LEU A 1 110 ? 0.426 -14.085 -9.235 1.00 95.12 110 LEU A C 1
ATOM 918 O O . LEU A 1 110 ? 1.182 -14.604 -10.050 1.00 95.12 110 LEU A O 1
ATOM 922 N N . ILE A 1 111 ? -0.072 -12.860 -9.412 1.00 94.06 111 ILE A N 1
ATOM 923 C CA . ILE A 1 111 ? 0.219 -12.048 -10.600 1.00 94.06 111 ILE A CA 1
ATOM 924 C C . ILE A 1 111 ? 1.726 -11.795 -10.726 1.00 94.06 111 ILE A C 1
ATOM 926 O O . ILE A 1 111 ? 2.283 -11.943 -11.809 1.00 94.06 111 ILE A O 1
ATOM 930 N N . THR A 1 112 ? 2.404 -11.473 -9.624 1.00 93.06 112 THR A N 1
ATOM 931 C CA . THR A 1 112 ? 3.840 -11.160 -9.624 1.00 93.06 112 THR A CA 1
ATOM 932 C C . THR A 1 112 ? 4.712 -12.369 -9.976 1.00 93.06 112 THR A C 1
ATOM 934 O O . THR A 1 112 ? 5.675 -12.238 -10.731 1.00 93.06 112 THR A O 1
ATOM 937 N N . PHE A 1 113 ? 4.392 -13.550 -9.441 1.00 93.69 113 PHE A N 1
ATOM 938 C CA . PHE A 1 113 ? 5.266 -14.727 -9.525 1.00 93.69 113 PHE A CA 1
ATOM 939 C C . PHE A 1 113 ? 4.857 -15.759 -10.584 1.00 93.69 113 PHE A C 1
ATOM 941 O O . PHE A 1 113 ? 5.692 -16.566 -10.992 1.00 93.69 113 PHE A O 1
ATOM 948 N N . ILE A 1 114 ? 3.607 -15.752 -11.053 1.00 92.50 114 ILE A N 1
ATOM 949 C CA . ILE A 1 114 ? 3.129 -16.705 -12.069 1.00 92.50 114 ILE A CA 1
ATOM 950 C C . ILE A 1 114 ? 3.225 -16.113 -13.473 1.00 92.50 114 ILE A C 1
ATOM 952 O O . ILE A 1 114 ? 3.557 -16.841 -14.415 1.00 92.50 114 ILE A O 1
ATOM 956 N N . LEU A 1 115 ? 2.956 -14.812 -13.625 1.00 88.94 115 LEU A N 1
ATOM 957 C CA . LEU A 1 115 ? 2.939 -14.169 -14.933 1.00 88.94 115 LEU A CA 1
ATOM 958 C C . LEU A 1 115 ? 4.327 -14.250 -15.582 1.00 88.94 115 LEU A C 1
ATOM 960 O O . LEU A 1 115 ? 5.332 -13.823 -15.015 1.00 88.94 115 LEU A O 1
ATOM 964 N N . LYS A 1 116 ? 4.366 -14.815 -16.790 1.00 87.38 116 LYS A N 1
ATOM 965 C CA . LYS A 1 116 ? 5.555 -14.880 -17.640 1.00 87.38 116 LYS A CA 1
ATOM 966 C C . LYS A 1 116 ? 5.298 -14.029 -18.878 1.00 87.38 116 LYS A C 1
ATOM 968 O O . LYS A 1 116 ? 4.252 -14.172 -19.501 1.00 87.38 116 LYS A O 1
ATOM 973 N N . PHE A 1 117 ? 6.256 -13.183 -19.220 1.00 84.12 117 PHE A N 1
ATOM 974 C CA . PHE A 1 117 ? 6.278 -12.377 -20.438 1.00 84.12 117 PHE A CA 1
ATOM 975 C C . PHE A 1 117 ? 7.694 -12.416 -21.031 1.00 84.12 117 PHE A C 1
ATOM 977 O O . PHE A 1 117 ? 8.613 -12.939 -20.393 1.00 84.12 117 PHE A O 1
ATOM 984 N N . ASP A 1 118 ? 7.834 -11.953 -22.270 1.00 73.06 118 ASP A N 1
ATOM 985 C CA . ASP A 1 118 ? 8.992 -12.238 -23.124 1.00 73.06 118 ASP A CA 1
ATOM 986 C C . ASP A 1 118 ? 10.328 -11.799 -22.495 1.00 73.06 118 ASP A C 1
ATOM 988 O O . ASP A 1 118 ? 10.435 -10.722 -21.912 1.00 73.06 118 ASP A O 1
ATOM 992 N N . ASP A 1 119 ? 11.326 -12.689 -22.568 1.00 82.56 119 ASP A N 1
ATOM 993 C CA . ASP A 1 119 ? 12.715 -12.550 -22.085 1.00 82.56 119 ASP A CA 1
ATOM 994 C C . ASP A 1 119 ? 12.938 -12.245 -20.588 1.00 82.56 119 ASP A C 1
ATOM 996 O O . ASP A 1 119 ? 14.081 -12.101 -20.145 1.00 82.56 119 ASP A O 1
ATOM 1000 N N . CYS A 1 120 ? 11.880 -12.226 -19.771 1.00 87.12 120 CYS A N 1
ATOM 1001 C CA . CYS A 1 120 ? 11.969 -11.915 -18.344 1.00 87.12 120 CYS A CA 1
ATOM 1002 C C . CYS A 1 120 ? 11.714 -13.144 -17.450 1.00 87.12 120 CYS A C 1
ATOM 1004 O O . CYS A 1 120 ? 10.818 -13.955 -17.719 1.00 87.12 120 CYS A O 1
ATOM 1006 N N . PRO A 1 121 ? 12.470 -13.309 -16.348 1.00 89.50 121 PRO A N 1
ATOM 1007 C CA . PRO A 1 121 ? 12.242 -14.395 -15.410 1.00 89.50 121 PRO A CA 1
ATOM 1008 C C . PRO A 1 121 ? 10.963 -14.134 -14.606 1.00 89.50 121 PRO A C 1
ATOM 1010 O O . PRO A 1 121 ? 10.574 -12.993 -14.347 1.00 89.50 121 PRO A O 1
ATOM 1013 N N . ARG A 1 122 ? 10.310 -15.216 -14.176 1.00 89.25 122 ARG A N 1
ATOM 1014 C CA . ARG A 1 122 ? 9.144 -15.136 -13.287 1.00 89.25 122 ARG A CA 1
ATOM 1015 C C . ARG A 1 122 ? 9.535 -14.486 -11.960 1.00 89.25 122 ARG A C 1
ATOM 1017 O O . ARG A 1 122 ? 10.601 -14.787 -11.428 1.00 89.25 122 ARG A O 1
ATOM 1024 N N . GLY A 1 123 ? 8.671 -13.628 -11.419 1.00 88.25 123 GLY A N 1
ATOM 1025 C CA . GLY A 1 123 ? 8.935 -12.948 -10.148 1.00 88.25 123 GLY A CA 1
ATOM 1026 C C . GLY A 1 123 ? 10.007 -11.859 -10.215 1.00 88.25 123 GLY A C 1
ATOM 1027 O O . GLY A 1 123 ? 10.494 -11.433 -9.171 1.00 88.25 123 GLY A O 1
ATOM 1028 N N . TYR A 1 124 ? 10.396 -11.397 -11.411 1.00 90.50 124 TYR A N 1
ATOM 1029 C CA . TYR A 1 124 ? 11.330 -10.280 -11.531 1.00 90.50 124 TYR A CA 1
ATOM 1030 C C . TYR A 1 124 ? 10.738 -9.009 -10.903 1.00 90.50 124 TYR A C 1
ATOM 1032 O O . TYR A 1 124 ? 9.677 -8.544 -11.314 1.00 90.50 124 TYR A O 1
ATOM 1040 N N . LEU A 1 125 ? 11.437 -8.440 -9.921 1.00 90.56 125 LEU A N 1
ATOM 1041 C CA . LEU A 1 125 ? 11.029 -7.246 -9.160 1.00 90.56 125 LEU A CA 1
ATOM 1042 C C . LEU A 1 125 ? 12.068 -6.113 -9.266 1.00 90.56 125 LEU A C 1
ATOM 1044 O O . LEU A 1 125 ? 12.107 -5.202 -8.434 1.00 90.56 125 LEU A O 1
ATOM 1048 N N . GLY A 1 126 ? 12.942 -6.199 -10.271 1.00 89.12 126 GLY A N 1
ATOM 1049 C CA . GLY A 1 126 ? 14.070 -5.299 -10.464 1.00 89.12 126 GLY A CA 1
ATOM 1050 C C . GLY A 1 126 ? 13.800 -4.138 -11.432 1.00 89.12 126 GLY A C 1
ATOM 1051 O O . GLY A 1 126 ? 12.758 -4.071 -12.094 1.00 89.12 126 GLY A O 1
ATOM 1052 N N . PRO A 1 127 ? 14.763 -3.208 -11.533 1.00 88.38 127 PRO A N 1
ATOM 1053 C CA . PRO A 1 127 ? 14.673 -2.043 -12.410 1.00 88.38 127 PRO A CA 1
ATOM 1054 C C . PRO A 1 127 ? 14.921 -2.359 -13.897 1.00 88.38 127 PRO A C 1
ATOM 1056 O O . PRO A 1 127 ? 14.563 -1.551 -14.747 1.00 88.38 127 PRO A O 1
ATOM 1059 N N . GLY A 1 128 ? 15.481 -3.517 -14.249 1.00 88.50 128 GLY A N 1
ATOM 1060 C CA . GLY A 1 128 ? 15.917 -3.818 -15.616 1.00 88.50 128 GLY A CA 1
ATOM 1061 C C . GLY A 1 128 ? 17.170 -3.033 -16.024 1.00 88.50 128 GLY A C 1
ATOM 1062 O O . GLY A 1 128 ? 17.959 -2.612 -15.176 1.00 88.50 128 GLY A O 1
ATOM 1063 N N . GLY A 1 129 ? 17.367 -2.829 -17.329 1.00 87.62 129 GLY A N 1
ATOM 1064 C CA . GLY A 1 129 ? 18.511 -2.081 -17.865 1.00 87.62 129 GLY A CA 1
ATOM 1065 C C . GLY A 1 129 ? 19.851 -2.743 -17.537 1.00 87.62 129 GLY A C 1
ATOM 1066 O O . GLY A 1 129 ? 19.994 -3.947 -17.711 1.00 87.62 129 GLY A O 1
ATOM 1067 N N . LYS A 1 130 ? 20.822 -1.965 -17.044 1.00 87.19 130 LYS A N 1
ATOM 1068 C CA . LYS A 1 130 ? 22.172 -2.403 -16.631 1.00 87.19 130 LYS A CA 1
ATOM 1069 C C . LYS A 1 130 ? 22.199 -3.239 -15.344 1.00 87.19 130 LYS A C 1
ATOM 1071 O O . LYS A 1 130 ? 23.265 -3.713 -14.956 1.00 87.19 130 LYS A O 1
ATOM 1076 N N . HIS A 1 131 ? 21.060 -3.426 -14.678 1.00 86.00 131 HIS A N 1
ATOM 1077 C CA . HIS A 1 131 ? 20.963 -4.312 -13.519 1.00 86.00 131 HIS A CA 1
ATOM 1078 C C . HIS A 1 131 ? 21.300 -5.763 -13.901 1.00 86.00 131 HIS A C 1
ATOM 1080 O O . HIS A 1 131 ? 21.038 -6.180 -15.031 1.00 86.00 131 HIS A O 1
ATOM 1086 N N . ASP A 1 132 ? 21.905 -6.519 -12.980 1.00 85.06 132 ASP A N 1
ATOM 1087 C CA . ASP A 1 132 ? 22.407 -7.882 -13.223 1.00 85.06 132 ASP A CA 1
ATOM 1088 C C . ASP A 1 132 ? 23.243 -8.002 -14.510 1.00 85.06 132 ASP A C 1
ATOM 1090 O O . ASP A 1 132 ? 23.006 -8.870 -15.351 1.00 85.06 132 ASP A O 1
ATOM 1094 N N . TYR A 1 133 ? 24.203 -7.088 -14.694 1.00 84.50 133 TYR A N 1
ATOM 1095 C CA . TYR A 1 133 ? 25.084 -7.031 -15.869 1.00 84.50 133 TYR A CA 1
ATOM 1096 C C . TYR A 1 133 ? 24.346 -6.898 -17.210 1.00 84.50 133 TYR A C 1
ATOM 1098 O O . TYR A 1 133 ? 24.858 -7.303 -18.252 1.00 84.50 133 TYR A O 1
ATOM 1106 N N . GLY A 1 134 ? 23.137 -6.332 -17.210 1.00 83.25 134 GLY A N 1
ATOM 1107 C CA . GLY A 1 134 ? 22.361 -6.176 -18.437 1.00 83.25 134 GLY A CA 1
ATOM 1108 C C . GLY A 1 134 ? 21.592 -7.425 -18.857 1.00 83.25 134 GLY A C 1
ATOM 1109 O O . GLY A 1 134 ? 21.124 -7.486 -19.990 1.00 83.25 134 GLY A O 1
ATOM 1110 N N . LYS A 1 135 ? 21.440 -8.422 -17.977 1.00 86.19 135 LYS A N 1
ATOM 1111 C CA . LYS A 1 135 ? 20.742 -9.672 -18.310 1.00 86.19 135 LYS A CA 1
ATOM 1112 C C . LYS A 1 135 ? 19.258 -9.467 -18.642 1.00 86.19 135 LYS A C 1
ATOM 1114 O O . LYS A 1 135 ? 18.704 -10.226 -19.429 1.00 86.19 135 LYS A O 1
ATOM 1119 N N . TYR A 1 136 ? 18.624 -8.441 -18.067 1.00 87.62 136 TYR A N 1
ATOM 1120 C CA . TYR A 1 136 ? 17.175 -8.207 -18.148 1.00 87.62 136 TYR A CA 1
ATOM 1121 C C . TYR A 1 136 ? 16.835 -6.765 -18.561 1.00 87.62 136 TYR A C 1
ATOM 1123 O O . TYR A 1 136 ? 16.091 -6.060 -17.876 1.00 87.62 136 TYR A O 1
ATOM 1131 N N . GLN A 1 137 ? 17.390 -6.300 -19.684 1.00 85.38 137 GLN A N 1
ATOM 1132 C CA . GLN A 1 137 ? 17.312 -4.890 -20.096 1.00 85.38 137 GLN A CA 1
ATOM 1133 C C . GLN A 1 137 ? 15.881 -4.352 -20.252 1.00 85.38 137 GLN A C 1
ATOM 1135 O O . GLN A 1 137 ? 15.599 -3.251 -19.783 1.00 85.38 137 GLN A O 1
ATOM 1140 N N . ASN A 1 138 ? 14.972 -5.140 -20.834 1.00 88.12 138 ASN A N 1
ATOM 1141 C CA . ASN A 1 138 ? 13.597 -4.717 -21.134 1.00 88.12 138 ASN A CA 1
ATOM 1142 C C . ASN A 1 138 ? 12.567 -5.117 -20.060 1.00 88.12 138 ASN A C 1
ATOM 1144 O O . ASN A 1 138 ? 11.362 -4.981 -20.264 1.00 88.12 138 ASN A O 1
ATOM 1148 N N . CYS A 1 139 ? 13.026 -5.586 -18.898 1.00 89.00 139 CYS A N 1
ATOM 1149 C CA . CYS A 1 139 ? 12.170 -6.129 -17.841 1.00 89.00 139 CYS A CA 1
ATOM 1150 C C . CYS A 1 139 ? 11.798 -5.109 -16.754 1.00 89.00 139 CYS A C 1
ATOM 1152 O O . CYS A 1 139 ? 11.413 -5.499 -15.650 1.00 89.00 139 CYS A O 1
ATOM 1154 N N . THR A 1 140 ? 11.917 -3.805 -17.025 1.00 89.94 140 THR A N 1
ATOM 1155 C CA . THR A 1 140 ? 11.696 -2.747 -16.028 1.00 89.94 140 THR A CA 1
ATOM 1156 C C . THR A 1 140 ? 10.325 -2.860 -15.364 1.00 89.94 140 THR A C 1
ATOM 1158 O O . THR A 1 140 ? 9.276 -2.814 -16.023 1.00 89.94 140 THR A O 1
ATOM 1161 N N . GLY A 1 141 ? 10.359 -3.009 -14.038 1.00 88.50 141 GLY A N 1
ATOM 1162 C CA . GLY A 1 141 ? 9.179 -3.104 -13.186 1.00 88.50 141 GLY A CA 1
ATOM 1163 C C . GLY A 1 141 ? 8.478 -4.465 -13.203 1.00 88.50 141 GLY A C 1
ATOM 1164 O O . GLY A 1 141 ? 7.402 -4.594 -12.619 1.00 88.50 141 GLY A O 1
ATOM 1165 N N . GLY A 1 142 ? 9.051 -5.476 -13.862 1.00 92.00 142 GLY A N 1
ATOM 1166 C CA . GLY A 1 142 ? 8.521 -6.836 -13.836 1.00 92.00 142 GLY A CA 1
ATOM 1167 C C . GLY A 1 142 ? 7.077 -6.945 -14.337 1.00 92.00 142 GLY A C 1
ATOM 1168 O O . GLY A 1 142 ? 6.669 -6.259 -15.278 1.00 92.00 142 GLY A O 1
ATOM 1169 N N . ALA A 1 143 ? 6.294 -7.797 -13.670 1.00 92.00 143 ALA A N 1
ATOM 1170 C CA . ALA A 1 143 ? 4.873 -7.990 -13.962 1.00 92.00 143 ALA A CA 1
ATOM 1171 C C . ALA A 1 143 ? 4.051 -6.698 -13.804 1.00 92.00 143 ALA A C 1
ATOM 1173 O O . ALA A 1 143 ? 3.151 -6.457 -14.606 1.00 92.00 143 ALA A O 1
ATOM 1174 N N . ALA A 1 144 ? 4.379 -5.848 -12.821 1.00 91.62 144 ALA A N 1
ATOM 1175 C CA . ALA A 1 144 ? 3.689 -4.575 -12.605 1.00 91.62 144 ALA A CA 1
ATOM 1176 C C . ALA A 1 144 ? 3.854 -3.654 -13.818 1.00 91.62 144 ALA A C 1
ATOM 1178 O O . ALA A 1 144 ? 2.871 -3.268 -14.442 1.00 91.62 144 ALA A O 1
ATOM 1179 N N . GLY A 1 145 ? 5.106 -3.408 -14.221 1.00 89.88 145 GLY A N 1
ATOM 1180 C CA . GLY A 1 145 ? 5.398 -2.587 -15.393 1.00 89.88 145 GLY A CA 1
ATOM 1181 C C . GLY A 1 145 ? 4.788 -3.156 -16.675 1.00 89.88 145 GLY A C 1
ATOM 1182 O O . GLY A 1 145 ? 4.299 -2.399 -17.507 1.00 89.88 145 GLY A O 1
ATOM 1183 N N . TYR A 1 146 ? 4.778 -4.482 -16.841 1.00 90.50 146 TYR A N 1
ATOM 1184 C CA . TYR A 1 146 ? 4.160 -5.119 -18.005 1.00 90.50 146 TYR A CA 1
ATOM 1185 C C . TYR A 1 146 ? 2.644 -4.870 -18.075 1.00 90.50 146 TYR A C 1
ATOM 1187 O O . TYR A 1 146 ? 2.138 -4.467 -19.123 1.00 90.50 146 TYR A O 1
ATOM 1195 N N . ILE A 1 147 ? 1.930 -5.061 -16.962 1.00 90.94 147 ILE A N 1
ATOM 1196 C CA . ILE A 1 147 ? 0.479 -4.839 -16.877 1.00 90.94 147 ILE A CA 1
ATOM 1197 C C . ILE A 1 147 ? 0.136 -3.366 -17.090 1.00 90.94 147 ILE A C 1
ATOM 1199 O O . ILE A 1 147 ? -0.779 -3.056 -17.855 1.00 90.94 147 ILE A O 1
ATOM 1203 N N . ASP A 1 148 ? 0.888 -2.465 -16.460 1.00 90.25 148 ASP A N 1
ATOM 1204 C CA . ASP A 1 148 ? 0.675 -1.028 -16.608 1.00 90.25 148 ASP A CA 1
ATOM 1205 C C . ASP A 1 148 ? 0.829 -0.613 -18.076 1.00 90.25 148 ASP A C 1
ATOM 1207 O O . ASP A 1 148 ? -0.040 0.071 -18.613 1.00 90.25 148 ASP A O 1
ATOM 1211 N N . ARG A 1 149 ? 1.849 -1.123 -18.782 1.00 89.31 149 ARG A N 1
ATOM 1212 C CA . ARG A 1 149 ? 2.036 -0.852 -20.217 1.00 89.31 149 ARG A CA 1
ATOM 1213 C C . ARG A 1 149 ? 0.901 -1.383 -21.089 1.00 89.31 149 ARG A C 1
ATOM 1215 O O . ARG A 1 149 ? 0.525 -0.717 -22.055 1.00 89.31 149 ARG A O 1
ATOM 1222 N N . LEU A 1 150 ? 0.351 -2.549 -20.749 1.00 88.69 150 LEU A N 1
ATOM 1223 C CA . LEU A 1 150 ? -0.756 -3.164 -21.482 1.00 88.69 150 LEU A CA 1
ATOM 1224 C C . LEU A 1 150 ? -2.066 -2.379 -21.319 1.00 88.69 150 LEU A C 1
ATOM 1226 O O . LEU A 1 150 ? -2.829 -2.270 -22.276 1.00 88.69 150 LEU A O 1
ATOM 1230 N N . ILE A 1 151 ? -2.316 -1.817 -20.133 1.00 88.44 151 ILE A N 1
ATOM 1231 C CA . ILE A 1 151 ? -3.579 -1.133 -19.817 1.00 88.44 151 ILE A CA 1
ATOM 1232 C C . ILE A 1 151 ? -3.516 0.369 -20.120 1.00 88.44 151 ILE A C 1
ATOM 1234 O O . ILE A 1 151 ? -4.456 0.918 -20.690 1.00 88.44 151 ILE A O 1
ATOM 1238 N N . LEU A 1 152 ? -2.427 1.045 -19.748 1.00 81.50 152 LEU A N 1
ATOM 1239 C CA . LEU A 1 152 ? -2.305 2.504 -19.837 1.00 81.50 152 LEU A CA 1
ATOM 1240 C C . LEU A 1 152 ? -1.769 2.996 -21.174 1.00 81.50 152 LEU A C 1
ATOM 1242 O O . LEU A 1 152 ? -2.013 4.149 -21.522 1.00 81.50 152 LEU A O 1
ATOM 1246 N N . ARG A 1 153 ? -1.088 2.128 -21.937 1.00 78.94 153 ARG A N 1
ATOM 1247 C CA . ARG A 1 153 ? -0.361 2.467 -23.171 1.00 78.94 153 ARG A CA 1
ATOM 1248 C C . ARG A 1 153 ? 0.777 3.474 -22.920 1.00 78.94 153 ARG A C 1
ATOM 1250 O O . ARG A 1 153 ? 0.704 4.350 -22.065 1.00 78.94 153 ARG A O 1
ATOM 1257 N N . ASN A 1 154 ? 1.851 3.384 -23.707 1.00 74.94 154 ASN A N 1
ATOM 1258 C CA . ASN A 1 154 ? 3.090 4.168 -23.517 1.00 74.94 154 ASN A CA 1
ATOM 1259 C C . ASN A 1 154 ? 2.916 5.700 -23.443 1.00 74.94 154 ASN A C 1
ATOM 1261 O O . ASN A 1 154 ? 3.777 6.364 -22.879 1.00 74.94 154 ASN A O 1
ATOM 1265 N N . SER A 1 155 ? 1.825 6.266 -23.968 1.00 73.44 155 SER A N 1
ATOM 1266 C CA . SER A 1 155 ? 1.556 7.713 -23.955 1.00 73.44 155 SER A CA 1
ATOM 1267 C C . SER A 1 155 ? 1.078 8.268 -22.609 1.00 73.44 155 SER A C 1
ATOM 1269 O O . SER A 1 155 ? 1.147 9.476 -22.402 1.00 73.44 155 SER A O 1
ATOM 1271 N N . HIS A 1 156 ? 0.589 7.416 -21.703 1.00 78.00 156 HIS A N 1
ATOM 1272 C CA . HIS A 1 156 ? -0.011 7.835 -20.430 1.00 78.00 156 HIS A CA 1
ATOM 1273 C C . HIS A 1 156 ? 0.787 7.399 -19.200 1.00 78.00 156 HIS A C 1
ATOM 1275 O O . HIS A 1 156 ? 0.258 7.418 -18.085 1.00 78.00 156 HIS A O 1
ATOM 1281 N N . MET A 1 157 ? 2.046 7.011 -19.407 1.00 77.94 157 MET A N 1
ATOM 1282 C CA . MET A 1 157 ? 2.959 6.585 -18.351 1.00 77.94 157 MET A CA 1
ATOM 1283 C C . MET A 1 157 ? 4.147 7.530 -18.213 1.00 77.94 157 MET A C 1
ATOM 1285 O O . MET A 1 157 ? 4.439 8.329 -19.104 1.00 77.94 157 MET A O 1
ATOM 1289 N N . ASP A 1 158 ? 4.845 7.421 -17.086 1.00 68.81 158 ASP A N 1
ATOM 1290 C CA . ASP A 1 158 ? 6.096 8.138 -16.862 1.00 68.81 158 ASP A CA 1
ATOM 1291 C C . ASP A 1 158 ? 7.177 7.706 -17.872 1.00 68.81 158 ASP A C 1
ATOM 1293 O O . ASP A 1 158 ? 7.630 6.556 -17.885 1.00 68.81 158 ASP A O 1
ATOM 1297 N N . GLY A 1 159 ? 7.569 8.636 -18.748 1.00 69.50 159 GLY A N 1
ATOM 1298 C CA . GLY A 1 159 ? 8.580 8.411 -19.784 1.00 69.50 159 GLY A CA 1
ATOM 1299 C C . GLY A 1 159 ? 10.016 8.404 -19.253 1.00 69.50 159 GLY A C 1
ATOM 1300 O O . GLY A 1 159 ? 10.903 7.898 -19.934 1.00 69.50 159 GLY A O 1
ATOM 1301 N N . HIS A 1 160 ? 10.241 8.924 -18.042 1.00 77.88 160 HIS A N 1
ATOM 1302 C CA . HIS A 1 160 ? 11.551 8.972 -17.391 1.00 77.88 160 HIS A CA 1
ATOM 1303 C C . HIS A 1 160 ? 11.447 8.426 -15.960 1.00 77.88 160 HIS A C 1
ATOM 1305 O O . HIS A 1 160 ? 11.464 9.194 -14.995 1.00 77.88 160 HIS A O 1
ATOM 1311 N N . PRO A 1 161 ? 11.315 7.095 -15.789 1.00 81.56 161 PRO A N 1
ATOM 1312 C CA . PRO A 1 161 ? 11.248 6.503 -14.460 1.00 81.56 161 PRO A CA 1
ATOM 1313 C C . PRO A 1 161 ? 12.547 6.759 -13.689 1.00 81.56 161 PRO A C 1
ATOM 1315 O O . PRO A 1 161 ? 13.620 6.855 -14.274 1.00 81.56 161 PRO A O 1
ATOM 1318 N N . THR A 1 162 ? 12.498 6.771 -12.356 1.00 83.06 162 THR A N 1
ATOM 1319 C CA . THR A 1 162 ? 13.687 7.021 -11.509 1.00 83.06 162 THR A CA 1
ATOM 1320 C C . THR A 1 162 ? 14.823 6.012 -11.740 1.00 83.06 162 THR A C 1
ATOM 1322 O O . THR A 1 162 ? 15.982 6.285 -11.445 1.00 83.06 162 THR A O 1
ATOM 1325 N N . CYS A 1 163 ? 14.511 4.824 -12.268 1.00 81.94 163 CYS A N 1
ATOM 1326 C CA . CYS A 1 163 ? 15.509 3.829 -12.653 1.00 81.94 163 CYS A CA 1
ATOM 1327 C C . CYS A 1 163 ? 16.146 4.073 -14.033 1.00 81.94 163 CYS A C 1
ATOM 1329 O O . CYS A 1 163 ? 17.095 3.369 -14.373 1.00 81.94 163 CYS A O 1
ATOM 1331 N N . ALA A 1 164 ? 15.663 5.034 -14.827 1.00 85.12 164 ALA A N 1
ATOM 1332 C CA . ALA A 1 164 ? 16.229 5.389 -16.130 1.00 85.12 164 ALA A CA 1
ATOM 1333 C C . ALA A 1 164 ? 17.655 5.917 -15.989 1.00 85.12 164 ALA A C 1
ATOM 1335 O O . ALA A 1 164 ? 18.553 5.385 -16.631 1.00 85.12 164 ALA A O 1
ATOM 1336 N N . ASP A 1 165 ? 17.881 6.863 -15.080 1.00 84.56 165 ASP A N 1
ATOM 1337 C CA . ASP A 1 165 ? 19.182 7.528 -14.954 1.00 84.56 165 ASP A CA 1
ATOM 1338 C C . ASP A 1 165 ? 20.273 6.590 -14.416 1.00 84.56 165 ASP A C 1
ATOM 1340 O O . ASP A 1 165 ? 21.415 6.617 -14.867 1.00 84.56 165 ASP A O 1
ATOM 1344 N N . ILE A 1 166 ? 19.918 5.724 -13.461 1.00 87.19 166 ILE A N 1
ATOM 1345 C CA . ILE A 1 166 ? 20.873 4.834 -12.783 1.00 87.19 166 ILE A CA 1
ATOM 1346 C C . ILE A 1 166 ? 21.136 3.566 -13.602 1.00 87.19 166 ILE A C 1
ATOM 1348 O O . ILE A 1 166 ? 22.276 3.116 -13.705 1.00 87.19 166 ILE A O 1
ATOM 1352 N N . TYR A 1 167 ? 20.086 2.968 -14.171 1.00 85.81 167 TYR A N 1
ATOM 1353 C CA . TYR A 1 167 ? 20.175 1.670 -14.843 1.00 85.81 167 TYR A CA 1
ATOM 1354 C C . TYR A 1 167 ? 20.105 1.769 -16.366 1.00 85.81 167 TYR A C 1
ATOM 1356 O O . TYR A 1 167 ? 20.128 0.733 -17.023 1.00 85.81 167 TYR A O 1
ATOM 1364 N N . ASP A 1 168 ? 20.055 2.974 -16.940 1.00 85.50 168 ASP A N 1
ATOM 1365 C CA . ASP A 1 168 ? 19.960 3.198 -18.391 1.00 85.50 168 ASP A CA 1
ATOM 1366 C C . ASP A 1 168 ? 18.769 2.435 -19.003 1.00 85.50 168 ASP A C 1
ATOM 1368 O O . ASP A 1 168 ? 18.869 1.724 -20.006 1.00 85.50 168 ASP A O 1
ATOM 1372 N N . THR A 1 169 ? 17.630 2.504 -18.305 1.00 83.75 169 THR A N 1
ATOM 1373 C CA . THR A 1 169 ? 16.396 1.815 -18.704 1.00 83.75 169 THR A CA 1
ATOM 1374 C C . THR A 1 169 ? 15.621 2.675 -19.694 1.00 83.75 169 THR A C 1
ATOM 1376 O O . THR A 1 169 ? 15.357 3.846 -19.444 1.00 83.75 169 THR A O 1
ATOM 1379 N N . LYS A 1 170 ? 15.243 2.084 -20.832 1.00 82.12 170 LYS A N 1
ATOM 1380 C CA . LYS A 1 170 ? 14.474 2.763 -21.896 1.00 82.12 170 LYS A CA 1
ATOM 1381 C C . LYS A 1 170 ? 12.975 2.474 -21.833 1.00 82.12 170 LYS A C 1
ATOM 1383 O O . LYS A 1 170 ? 12.200 3.030 -22.605 1.00 82.12 170 LYS A O 1
ATOM 1388 N N . VAL A 1 171 ? 12.573 1.558 -20.954 1.00 85.81 171 VAL A N 1
ATOM 1389 C CA . VAL A 1 171 ? 11.195 1.088 -20.839 1.00 85.81 171 VAL A CA 1
ATOM 1390 C C . VAL A 1 171 ? 10.445 1.967 -19.830 1.00 85.81 171 VAL A C 1
ATOM 1392 O O . VAL A 1 171 ? 10.912 2.092 -18.696 1.00 85.81 171 VAL A O 1
ATOM 1395 N N . PRO A 1 172 ? 9.282 2.544 -20.194 1.00 84.62 172 PRO A N 1
ATOM 1396 C CA . PRO A 1 172 ? 8.492 3.354 -19.274 1.00 84.62 172 PRO A CA 1
ATOM 1397 C C . PRO A 1 172 ? 7.946 2.502 -18.122 1.00 84.62 172 PRO A C 1
ATOM 1399 O O . PRO A 1 172 ? 7.583 1.327 -18.299 1.00 84.62 172 PRO A O 1
ATOM 1402 N N . HIS A 1 173 ? 7.887 3.103 -16.935 1.00 86.69 173 HIS A N 1
ATOM 1403 C CA . HIS A 1 173 ? 7.405 2.450 -15.724 1.00 86.69 173 HIS A CA 1
ATOM 1404 C C . HIS A 1 173 ? 6.790 3.454 -14.753 1.00 86.69 173 HIS A C 1
ATOM 1406 O O . HIS A 1 173 ? 7.417 4.450 -14.400 1.00 86.69 173 HIS A O 1
ATOM 1412 N N . ASP A 1 174 ? 5.587 3.140 -14.272 1.00 85.94 174 ASP A N 1
ATOM 1413 C CA . ASP A 1 174 ? 4.893 3.945 -13.279 1.00 85.94 174 ASP A CA 1
ATOM 1414 C C . ASP A 1 174 ? 5.017 3.353 -11.866 1.00 85.94 174 ASP A C 1
ATOM 1416 O O . ASP A 1 174 ? 4.464 2.285 -11.603 1.00 85.94 174 ASP A O 1
ATOM 1420 N N . PRO A 1 175 ? 5.638 4.063 -10.903 1.00 85.62 175 PRO A N 1
ATOM 1421 C CA . PRO A 1 175 ? 5.670 3.629 -9.500 1.00 85.62 175 PRO A CA 1
ATOM 1422 C C . PRO A 1 175 ? 4.299 3.677 -8.794 1.00 85.62 175 PRO A C 1
ATOM 1424 O O . PRO A 1 175 ? 4.132 3.234 -7.658 1.00 85.62 175 PRO A O 1
ATOM 1427 N N . GLU A 1 176 ? 3.308 4.267 -9.458 1.00 86.50 176 GLU A N 1
ATOM 1428 C CA . GLU A 1 176 ? 1.950 4.509 -8.965 1.00 86.50 176 GLU A CA 1
ATOM 1429 C C . GLU A 1 176 ? 0.913 3.615 -9.664 1.00 86.50 176 GLU A C 1
ATOM 1431 O O . GLU A 1 176 ? -0.288 3.857 -9.545 1.00 86.50 176 GLU A O 1
ATOM 1436 N N . GLY A 1 177 ? 1.383 2.610 -10.410 1.00 86.25 177 GLY A N 1
ATOM 1437 C CA . GLY A 1 177 ? 0.574 1.755 -11.269 1.00 86.25 177 GLY A CA 1
ATOM 1438 C C . GLY A 1 177 ? -0.409 0.832 -10.546 1.00 86.25 177 GLY A C 1
ATOM 1439 O O . GLY A 1 177 ? -0.534 0.804 -9.317 1.00 86.25 177 GLY A O 1
ATOM 1440 N N . LEU A 1 178 ? -1.121 0.035 -11.341 1.00 90.94 178 LEU A N 1
ATOM 1441 C CA . LEU A 1 178 ? -2.291 -0.733 -10.909 1.00 90.94 178 LEU A CA 1
ATOM 1442 C C . LEU A 1 178 ? -1.958 -1.770 -9.842 1.00 90.94 178 LEU A C 1
ATOM 1444 O O . LEU A 1 178 ? -2.695 -1.928 -8.867 1.00 90.94 178 LEU A O 1
ATOM 1448 N N . LEU A 1 179 ? -0.838 -2.473 -10.008 1.00 92.31 179 LEU A N 1
ATOM 1449 C CA . LEU A 1 179 ? -0.473 -3.563 -9.109 1.00 92.31 179 LEU A CA 1
ATOM 1450 C C . LEU A 1 179 ? -0.172 -3.048 -7.689 1.00 92.31 179 LEU A C 1
ATOM 1452 O O . LEU A 1 179 ? -0.489 -3.722 -6.709 1.00 92.31 179 LEU A O 1
ATOM 1456 N N . GLY A 1 180 ? 0.338 -1.817 -7.567 1.00 92.69 180 GLY A N 1
ATOM 1457 C CA . GLY A 1 180 ? 0.571 -1.151 -6.284 1.00 92.69 180 GLY A CA 1
ATOM 1458 C C . GLY A 1 180 ? -0.711 -0.779 -5.527 1.00 92.69 180 GLY A C 1
ATOM 1459 O O . GLY A 1 180 ? -0.668 -0.583 -4.315 1.00 92.69 180 GLY A O 1
ATOM 1460 N N . ILE A 1 181 ? -1.874 -0.724 -6.192 1.00 95.19 181 ILE A N 1
ATOM 1461 C CA . ILE A 1 181 ? -3.171 -0.492 -5.527 1.00 95.19 181 ILE A CA 1
ATOM 1462 C C . ILE A 1 181 ? -3.540 -1.687 -4.641 1.00 95.19 181 ILE A C 1
ATOM 1464 O O . ILE A 1 181 ? -4.120 -1.500 -3.571 1.00 95.19 181 ILE A O 1
ATOM 1468 N N . LEU A 1 182 ? -3.186 -2.913 -5.042 1.00 95.75 182 LEU A N 1
ATOM 1469 C CA . LEU A 1 182 ? -3.513 -4.124 -4.281 1.00 95.75 182 LEU A CA 1
ATOM 1470 C C . LEU A 1 182 ? -2.779 -4.141 -2.931 1.00 95.75 182 LEU A C 1
ATOM 1472 O O . LEU A 1 182 ? -3.409 -4.266 -1.880 1.00 95.75 182 LEU A O 1
ATOM 1476 N N . THR A 1 183 ? -1.460 -3.933 -2.941 1.00 96.19 183 THR A N 1
ATOM 1477 C CA . THR A 1 183 ? -0.657 -3.836 -1.709 1.00 96.19 183 THR A CA 1
ATOM 1478 C C . THR A 1 183 ? -0.941 -2.541 -0.947 1.00 96.19 183 THR A C 1
ATOM 1480 O O . THR A 1 183 ? -0.978 -2.541 0.282 1.00 96.19 183 THR A O 1
ATOM 1483 N N . GLY A 1 184 ? -1.245 -1.442 -1.640 1.00 96.06 184 GLY A N 1
ATOM 1484 C CA . GLY A 1 184 ? -1.708 -0.203 -1.015 1.00 96.06 184 GLY A CA 1
ATOM 1485 C C . GLY A 1 184 ? -3.043 -0.358 -0.273 1.00 96.06 184 GLY A C 1
ATOM 1486 O O . GLY A 1 184 ? -3.234 0.248 0.782 1.00 96.06 184 GLY A O 1
ATOM 1487 N N . THR A 1 185 ? -3.949 -1.204 -0.770 1.00 96.81 185 THR A N 1
ATOM 1488 C CA . THR A 1 185 ? -5.223 -1.517 -0.103 1.00 96.81 185 THR A CA 1
ATOM 1489 C C . THR A 1 185 ? -4.986 -2.289 1.193 1.00 96.81 185 THR A C 1
ATOM 1491 O O . THR A 1 185 ? -5.612 -1.968 2.203 1.00 96.81 185 THR A O 1
ATOM 1494 N N . LEU A 1 186 ? -4.034 -3.232 1.208 1.00 97.06 186 LEU A N 1
ATOM 1495 C CA . LEU A 1 186 ? -3.588 -3.903 2.436 1.00 97.06 186 LEU A CA 1
ATOM 1496 C C . LEU A 1 186 ? -3.096 -2.883 3.476 1.00 97.06 186 LEU A C 1
ATOM 1498 O O . LEU A 1 186 ? -3.548 -2.917 4.618 1.00 97.06 186 LEU A O 1
ATOM 1502 N N . LEU A 1 187 ? -2.229 -1.941 3.084 1.00 97.12 187 LEU A N 1
ATOM 1503 C CA . LEU A 1 187 ? -1.746 -0.895 3.996 1.00 97.12 187 LEU A CA 1
ATOM 1504 C C . LEU A 1 187 ? -2.886 -0.022 4.532 1.00 97.12 187 LEU A C 1
ATOM 1506 O O . LEU A 1 187 ? -2.948 0.264 5.726 1.00 97.12 187 LEU A O 1
ATOM 1510 N N . CYS A 1 188 ? -3.796 0.395 3.649 1.00 96.62 188 CYS A N 1
ATOM 1511 C CA . CYS A 1 188 ? -4.949 1.210 4.018 1.00 96.62 188 CYS A CA 1
ATOM 1512 C C . CYS A 1 188 ? -5.837 0.481 5.033 1.00 96.62 188 CYS A C 1
ATOM 1514 O O . CYS A 1 188 ? -6.229 1.065 6.042 1.00 96.62 188 CYS A O 1
ATOM 1516 N N . TYR A 1 189 ? -6.086 -0.812 4.816 1.00 95.38 189 TYR A N 1
ATOM 1517 C CA . TYR A 1 189 ? -6.859 -1.638 5.734 1.00 95.38 189 TYR A CA 1
ATOM 1518 C C . TYR A 1 189 ? -6.160 -1.845 7.088 1.00 95.38 189 TYR A C 1
ATOM 1520 O O . TYR A 1 189 ? -6.814 -1.765 8.125 1.00 95.38 189 TYR A O 1
ATOM 1528 N N . LEU A 1 190 ? -4.833 -2.018 7.122 1.00 95.12 190 LEU A N 1
ATOM 1529 C CA . LEU A 1 190 ? -4.079 -2.030 8.385 1.00 95.12 190 LEU A CA 1
ATOM 1530 C C . LEU A 1 190 ? -4.254 -0.712 9.162 1.00 95.12 190 LEU A C 1
ATOM 1532 O O . LEU A 1 190 ? -4.420 -0.730 10.381 1.00 95.12 190 LEU A O 1
ATOM 1536 N N . GLY A 1 191 ? -4.318 0.424 8.462 1.00 94.94 191 GLY A N 1
ATOM 1537 C CA . GLY A 1 191 ? -4.668 1.716 9.058 1.00 94.94 191 GLY A CA 1
ATOM 1538 C C . GLY A 1 191 ? -6.099 1.772 9.610 1.00 94.94 191 GLY A C 1
ATOM 1539 O O . GLY A 1 191 ? -6.317 2.323 10.689 1.00 94.94 191 GLY A O 1
ATOM 1540 N N . VAL A 1 192 ? -7.071 1.153 8.929 1.00 91.44 192 VAL A N 1
ATOM 1541 C CA . VAL A 1 192 ? -8.443 1.004 9.452 1.00 91.44 192 VAL A CA 1
ATOM 1542 C C . VAL A 1 192 ? -8.435 0.220 10.765 1.00 91.44 192 VAL A C 1
ATOM 1544 O O . VAL A 1 192 ? -9.078 0.641 11.722 1.00 91.44 192 VAL A O 1
ATOM 1547 N N . GLN A 1 193 ? -7.666 -0.869 10.849 1.00 89.00 193 GLN A N 1
ATOM 1548 C CA . GLN A 1 193 ? -7.530 -1.661 12.078 1.00 89.00 193 GLN A CA 1
ATOM 1549 C C . GLN A 1 193 ? -6.881 -0.856 13.216 1.00 89.00 193 GLN A C 1
ATOM 1551 O O . GLN A 1 193 ? -7.302 -0.956 14.373 1.00 89.00 193 GLN A O 1
ATOM 1556 N N . ALA A 1 194 ? -5.911 0.006 12.891 1.00 90.88 194 ALA A N 1
ATOM 1557 C CA . ALA A 1 194 ? -5.320 0.935 13.850 1.00 90.88 194 ALA A CA 1
ATOM 1558 C C . ALA A 1 194 ? -6.369 1.904 14.423 1.00 90.88 194 ALA A C 1
ATOM 1560 O O . ALA A 1 194 ? -6.498 2.022 15.643 1.00 90.88 194 ALA A O 1
ATOM 1561 N N . GLY A 1 195 ? -7.150 2.543 13.544 1.00 88.69 195 GLY A N 1
ATOM 1562 C CA . GLY A 1 195 ? -8.212 3.480 13.920 1.00 88.69 195 GLY A CA 1
ATOM 1563 C C . GLY A 1 195 ? -9.360 2.813 14.675 1.00 88.69 195 GLY A C 1
ATOM 1564 O O . GLY A 1 195 ? -9.880 3.385 15.628 1.00 88.69 195 GLY A O 1
ATOM 1565 N N . HIS A 1 196 ? -9.708 1.579 14.312 1.00 81.12 196 HIS A N 1
ATOM 1566 C CA . HIS A 1 196 ? -10.707 0.796 15.027 1.00 81.12 196 HIS A CA 1
ATOM 1567 C C . HIS A 1 196 ? -10.253 0.512 16.469 1.00 81.12 196 HIS A C 1
ATOM 1569 O O . HIS A 1 196 ? -11.013 0.721 17.414 1.00 81.12 196 HIS A O 1
ATOM 1575 N N . SER A 1 197 ? -8.996 0.089 16.649 1.00 80.38 197 SER A N 1
ATOM 1576 C CA . SER A 1 197 ? -8.416 -0.162 17.977 1.00 80.38 197 SER A CA 1
ATOM 1577 C C . SER A 1 197 ? -8.461 1.091 18.858 1.00 80.38 197 SER A C 1
ATOM 1579 O O . SER A 1 197 ? -8.836 1.007 20.025 1.00 80.38 197 SER A O 1
ATOM 1581 N N . PHE A 1 198 ? -8.145 2.255 18.281 1.00 84.31 198 PHE A N 1
ATOM 1582 C CA . PHE A 1 198 ? -8.213 3.553 18.957 1.00 84.31 198 PHE A CA 1
ATOM 1583 C C . PHE A 1 198 ? -9.643 3.963 19.326 1.00 84.31 198 PHE A C 1
ATOM 1585 O O . PHE A 1 198 ? -9.904 4.356 20.456 1.00 84.31 198 PHE A O 1
ATOM 1592 N N . ALA A 1 199 ? -10.583 3.851 18.387 1.00 80.44 199 ALA A N 1
ATOM 1593 C CA . ALA A 1 199 ? -11.958 4.296 18.591 1.00 80.44 199 ALA A CA 1
ATOM 1594 C C . ALA A 1 199 ? -12.728 3.441 19.611 1.00 80.44 199 ALA A C 1
ATOM 1596 O O . ALA A 1 199 ? -13.715 3.912 20.171 1.00 80.44 199 ALA A O 1
ATOM 1597 N N . HIS A 1 200 ? -12.324 2.184 19.817 1.00 67.75 200 HIS A N 1
ATOM 1598 C CA . HIS A 1 200 ? -13.083 1.230 20.624 1.00 67.75 200 HIS A CA 1
ATOM 1599 C C . HIS A 1 200 ? -12.498 0.982 22.025 1.00 67.75 200 HIS A C 1
ATOM 1601 O O . HIS A 1 200 ? -13.215 0.580 22.938 1.00 67.75 200 HIS A O 1
ATOM 1607 N N . SER A 1 201 ? -11.205 1.234 22.233 1.00 68.31 201 SER A N 1
ATOM 1608 C CA . SER A 1 201 ? -10.556 1.012 23.529 1.00 68.31 201 SER A CA 1
ATOM 1609 C C . SER A 1 201 ? -10.301 2.323 24.264 1.00 68.31 201 SER A C 1
ATOM 1611 O O . SER A 1 201 ? -9.540 3.161 23.804 1.00 68.31 201 SER A O 1
ATOM 1613 N N . THR A 1 202 ? -10.842 2.460 25.475 1.00 69.69 202 THR A N 1
ATOM 1614 C CA . THR A 1 202 ? -10.564 3.607 26.365 1.00 69.69 202 THR A CA 1
ATOM 1615 C C . THR A 1 202 ? -9.242 3.482 27.125 1.00 69.69 202 THR A C 1
ATOM 1617 O O . THR A 1 202 ? -8.818 4.411 27.804 1.00 69.69 202 THR A O 1
ATOM 1620 N N . ARG A 1 203 ? -8.586 2.315 27.065 1.00 78.31 203 ARG A N 1
ATOM 1621 C CA . ARG A 1 203 ? -7.350 2.036 27.806 1.00 78.31 203 ARG A CA 1
ATOM 1622 C C . ARG A 1 203 ? -6.137 2.091 26.895 1.00 78.31 203 ARG A C 1
ATOM 1624 O O . ARG A 1 203 ? -5.944 1.182 26.084 1.00 78.31 203 ARG A O 1
ATOM 1631 N N . ILE A 1 204 ? -5.244 3.037 27.176 1.00 83.69 204 ILE A N 1
ATOM 1632 C CA . ILE A 1 204 ? -3.977 3.217 26.459 1.00 83.69 204 ILE A CA 1
ATOM 1633 C C . ILE A 1 204 ? -3.176 1.918 26.314 1.00 83.69 204 ILE A C 1
ATOM 1635 O O . ILE A 1 204 ? -2.770 1.540 25.218 1.00 83.69 204 ILE A O 1
ATOM 1639 N N . ARG A 1 205 ? -3.052 1.137 27.397 1.00 82.31 205 ARG A N 1
ATOM 1640 C CA . ARG A 1 205 ? -2.294 -0.128 27.396 1.00 82.31 205 ARG A CA 1
ATOM 1641 C C . ARG A 1 205 ? -2.828 -1.150 26.389 1.00 82.31 205 ARG A C 1
ATOM 1643 O O . ARG A 1 205 ? -2.035 -1.913 25.846 1.00 82.31 205 ARG A O 1
ATOM 1650 N N . ARG A 1 206 ? -4.144 -1.190 26.150 1.00 80.44 206 ARG A N 1
ATOM 1651 C CA . ARG A 1 206 ? -4.765 -2.144 25.215 1.00 80.44 206 ARG A CA 1
ATOM 1652 C C . ARG A 1 206 ? -4.581 -1.703 23.769 1.00 80.44 206 ARG A C 1
ATOM 1654 O O . ARG A 1 206 ? -4.229 -2.532 22.935 1.00 80.44 206 ARG A O 1
ATOM 1661 N N . VAL A 1 207 ? -4.750 -0.412 23.493 1.00 85.06 207 VAL A N 1
ATOM 1662 C CA . VAL A 1 207 ? -4.495 0.172 22.168 1.00 85.06 207 VAL A CA 1
ATOM 1663 C C . VAL A 1 207 ? -3.039 -0.063 21.763 1.00 85.06 207 VAL A C 1
ATOM 1665 O O . VAL A 1 207 ? -2.776 -0.663 20.720 1.00 85.06 207 VAL A O 1
ATOM 1668 N N . CYS A 1 208 ? -2.095 0.291 22.642 1.00 89.81 208 CYS A N 1
ATOM 1669 C CA . CYS A 1 208 ? -0.669 0.085 22.404 1.00 89.81 208 CYS A CA 1
ATOM 1670 C C . CYS A 1 208 ? -0.325 -1.399 22.230 1.00 89.81 208 CYS A C 1
ATOM 1672 O O . CYS A 1 208 ? 0.438 -1.742 21.335 1.00 89.81 208 CYS A O 1
ATOM 1674 N N . ALA A 1 209 ? -0.898 -2.303 23.033 1.00 87.44 209 ALA A N 1
ATOM 1675 C CA . ALA A 1 209 ? -0.644 -3.735 22.883 1.00 87.44 209 ALA A CA 1
ATOM 1676 C C . ALA A 1 209 ? -1.084 -4.265 21.507 1.00 87.44 209 ALA A C 1
ATOM 1678 O O . ALA A 1 209 ? -0.318 -4.987 20.870 1.00 87.44 209 ALA A O 1
ATOM 1679 N N . HIS A 1 210 ? -2.269 -3.880 21.020 1.00 85.56 210 HIS A N 1
ATOM 1680 C CA . HIS A 1 210 ? -2.727 -4.264 19.682 1.00 85.56 210 HIS A CA 1
ATOM 1681 C C . HIS A 1 210 ? -1.783 -3.746 18.599 1.00 85.56 210 HIS A C 1
ATOM 1683 O O . HIS A 1 210 ? -1.316 -4.526 17.770 1.00 85.56 210 HIS A O 1
ATOM 1689 N N . TRP A 1 211 ? -1.450 -2.456 18.628 1.00 92.44 211 TRP A N 1
ATOM 1690 C CA . TRP A 1 211 ? -0.554 -1.866 17.638 1.00 92.44 211 TRP A CA 1
ATOM 1691 C C . TRP A 1 211 ? 0.837 -2.491 17.660 1.00 92.44 211 TRP A C 1
ATOM 1693 O O . TRP A 1 211 ? 1.364 -2.805 16.599 1.00 92.44 211 TRP A O 1
ATOM 1703 N N . LEU A 1 212 ? 1.412 -2.759 18.834 1.00 94.00 212 LEU A N 1
ATOM 1704 C CA . LEU A 1 212 ? 2.706 -3.435 18.938 1.00 94.00 212 LEU A CA 1
ATOM 1705 C C . LEU A 1 212 ? 2.659 -4.860 18.379 1.00 94.00 212 LEU A C 1
ATOM 1707 O O . LEU A 1 212 ? 3.599 -5.272 17.705 1.00 94.00 212 LEU A O 1
ATOM 1711 N N . ILE A 1 213 ? 1.573 -5.605 18.607 1.00 91.44 213 ILE A N 1
ATOM 1712 C CA . ILE A 1 213 ? 1.428 -6.966 18.073 1.00 91.44 213 ILE A CA 1
ATOM 1713 C C . ILE A 1 213 ? 1.288 -6.940 16.548 1.00 91.44 213 ILE A C 1
ATOM 1715 O O . ILE A 1 213 ? 2.018 -7.657 15.864 1.00 91.44 213 ILE A O 1
ATOM 1719 N N . PHE A 1 214 ? 0.411 -6.095 15.998 1.00 91.94 214 PHE A N 1
ATOM 1720 C CA . PHE A 1 214 ? 0.290 -5.928 14.545 1.00 91.94 214 PHE A CA 1
ATOM 1721 C C . PHE A 1 214 ? 1.595 -5.425 13.925 1.00 91.94 214 PHE A C 1
ATOM 1723 O O . PHE A 1 214 ? 2.014 -5.926 12.880 1.00 91.94 214 PHE A O 1
ATOM 1730 N N . GLY A 1 215 ? 2.257 -4.484 14.597 1.00 95.62 215 GLY A N 1
ATOM 1731 C CA . GLY A 1 215 ? 3.537 -3.928 14.195 1.00 95.62 215 GLY A CA 1
ATOM 1732 C C . GLY A 1 215 ? 4.627 -4.993 14.117 1.00 95.62 215 GLY A C 1
ATOM 1733 O O . GLY A 1 215 ? 5.315 -5.103 13.102 1.00 95.62 215 GLY A O 1
ATOM 1734 N N . PHE A 1 216 ? 4.725 -5.832 15.151 1.00 95.81 216 PHE A N 1
ATOM 1735 C CA . PHE A 1 216 ? 5.662 -6.949 15.205 1.00 95.81 216 PHE A CA 1
ATOM 1736 C C . PHE A 1 216 ? 5.364 -7.991 14.123 1.00 95.81 216 PHE A C 1
ATOM 1738 O O . PHE A 1 216 ? 6.260 -8.341 13.365 1.00 95.81 216 PHE A O 1
ATOM 1745 N N . ILE A 1 217 ? 4.110 -8.434 13.980 1.00 94.81 217 ILE A N 1
ATOM 1746 C CA . ILE A 1 217 ? 3.721 -9.430 12.968 1.00 94.81 217 ILE A CA 1
ATOM 1747 C C . ILE A 1 217 ? 4.043 -8.925 11.555 1.00 94.81 217 ILE A C 1
ATOM 1749 O O . ILE A 1 217 ? 4.716 -9.619 10.792 1.00 94.81 217 ILE A O 1
ATOM 1753 N N . CYS A 1 218 ? 3.607 -7.711 11.203 1.00 96.12 218 CYS A N 1
ATOM 1754 C CA . CYS A 1 218 ? 3.850 -7.150 9.873 1.00 96.12 218 CYS A CA 1
ATOM 1755 C C . CYS A 1 218 ? 5.350 -6.934 9.628 1.00 96.12 218 CYS A C 1
ATOM 1757 O O . CYS A 1 218 ? 5.866 -7.345 8.589 1.00 96.12 218 CYS A O 1
ATOM 1759 N N . GLY A 1 219 ? 6.064 -6.359 10.600 1.00 96.50 219 GLY A N 1
ATOM 1760 C CA . GLY A 1 219 ? 7.505 -6.131 10.514 1.00 96.50 219 GLY A CA 1
ATOM 1761 C C . GLY A 1 219 ? 8.295 -7.429 10.338 1.00 96.50 219 GLY A C 1
ATOM 1762 O O . GLY A 1 219 ? 9.127 -7.518 9.437 1.00 96.50 219 GLY A O 1
ATOM 1763 N N . SER A 1 220 ? 8.000 -8.463 11.131 1.00 96.62 220 SER A N 1
ATOM 1764 C CA . SER A 1 220 ? 8.661 -9.770 11.038 1.00 96.62 220 SER A CA 1
ATOM 1765 C C . SER A 1 220 ? 8.395 -10.464 9.705 1.00 96.62 220 SER A C 1
ATOM 1767 O O . SER A 1 220 ? 9.339 -10.958 9.091 1.00 96.62 220 SER A O 1
ATOM 1769 N N . ILE A 1 221 ? 7.149 -10.474 9.215 1.00 96.31 221 ILE A N 1
ATOM 1770 C CA . ILE A 1 221 ? 6.829 -11.063 7.904 1.00 96.31 221 ILE A CA 1
ATOM 1771 C C . ILE A 1 221 ? 7.539 -10.283 6.790 1.00 96.31 221 ILE A C 1
ATOM 1773 O O . ILE A 1 221 ? 8.149 -10.885 5.908 1.00 96.31 221 ILE A O 1
ATOM 1777 N N . GLY A 1 222 ? 7.514 -8.950 6.835 1.00 96.00 222 GLY A N 1
ATOM 1778 C CA . GLY A 1 222 ? 8.176 -8.112 5.839 1.00 96.00 222 GLY A CA 1
ATOM 1779 C C . GLY A 1 222 ? 9.699 -8.298 5.804 1.00 96.00 222 GLY A C 1
ATOM 1780 O O . GLY A 1 222 ? 10.279 -8.397 4.720 1.00 96.00 222 GLY A O 1
ATOM 1781 N N . LEU A 1 223 ? 10.343 -8.412 6.971 1.00 95.12 223 LEU A N 1
ATOM 1782 C CA . LEU A 1 223 ? 11.776 -8.710 7.096 1.00 95.12 223 LEU A CA 1
ATOM 1783 C C . LEU A 1 223 ? 12.125 -10.132 6.641 1.00 95.12 223 LEU A C 1
ATOM 1785 O O . LEU A 1 223 ? 13.164 -10.327 6.013 1.00 95.12 223 LEU A O 1
ATOM 1789 N N . LEU A 1 224 ? 11.262 -11.115 6.913 1.00 95.38 224 LEU A N 1
ATOM 1790 C CA . LEU A 1 224 ? 11.439 -12.490 6.446 1.00 95.38 224 LEU A CA 1
ATOM 1791 C C . LEU A 1 224 ? 11.380 -12.562 4.915 1.00 95.38 224 LEU A C 1
ATOM 1793 O O . LEU A 1 224 ? 12.259 -13.150 4.288 1.00 95.38 224 LEU A O 1
ATOM 1797 N N . LEU A 1 225 ? 10.383 -11.916 4.304 1.00 93.94 225 LEU A N 1
ATOM 1798 C CA . LEU A 1 225 ? 10.218 -11.872 2.847 1.00 93.94 225 LEU A CA 1
ATOM 1799 C C . LEU A 1 225 ? 11.389 -11.179 2.141 1.00 93.94 225 LEU A C 1
ATOM 1801 O O . LEU A 1 225 ? 11.780 -11.585 1.043 1.00 93.94 225 LEU A O 1
ATOM 1805 N N . SER A 1 226 ? 11.962 -10.156 2.775 1.00 93.75 226 SER A N 1
ATOM 1806 C CA . SER A 1 226 ? 13.144 -9.461 2.269 1.00 93.75 226 SER A CA 1
ATOM 1807 C C . SER A 1 226 ? 14.464 -10.092 2.712 1.00 93.75 226 SER A C 1
ATOM 1809 O O . SER A 1 226 ? 15.513 -9.531 2.426 1.00 93.75 226 SER A O 1
ATOM 1811 N N . LYS A 1 227 ? 14.463 -11.213 3.449 1.00 91.56 227 LYS A N 1
ATOM 1812 C CA . LYS A 1 227 ? 15.673 -11.785 4.074 1.00 91.56 227 LYS A CA 1
ATOM 1813 C C . LYS A 1 227 ? 16.570 -10.711 4.732 1.00 91.56 227 LYS A C 1
ATOM 1815 O O . LYS A 1 227 ? 17.792 -10.765 4.602 1.00 91.56 227 LYS A O 1
ATOM 1820 N N . GLY A 1 228 ? 15.976 -9.700 5.370 1.00 83.44 228 GLY A N 1
ATOM 1821 C CA . GLY A 1 228 ? 16.700 -8.575 5.980 1.00 83.44 228 GLY A CA 1
ATOM 1822 C C . GLY A 1 228 ? 17.312 -7.553 5.008 1.00 83.44 228 GLY A C 1
ATOM 1823 O O . GLY A 1 228 ? 18.173 -6.783 5.418 1.00 83.44 228 GLY A O 1
ATOM 1824 N N . GLY A 1 229 ? 16.891 -7.525 3.741 1.00 80.94 229 GLY A N 1
ATOM 1825 C CA . GLY A 1 229 ? 17.382 -6.594 2.715 1.00 80.94 229 GLY A CA 1
ATOM 1826 C C . GLY A 1 229 ? 18.566 -7.108 1.890 1.00 80.94 229 GLY A C 1
ATOM 1827 O O . GLY A 1 229 ? 19.190 -6.331 1.173 1.00 80.94 229 GLY A O 1
ATOM 1828 N N . ASN A 1 230 ? 18.881 -8.401 1.976 1.00 81.81 230 ASN A N 1
ATOM 1829 C CA . ASN A 1 230 ? 19.974 -9.010 1.220 1.00 81.81 230 ASN A CA 1
ATOM 1830 C C . ASN A 1 230 ? 19.665 -9.106 -0.284 1.00 81.81 230 ASN A C 1
ATOM 1832 O O . ASN A 1 230 ? 18.508 -9.208 -0.692 1.00 81.81 230 ASN A O 1
ATOM 1836 N N . SER A 1 231 ? 20.707 -9.160 -1.118 1.00 74.12 231 SER A N 1
ATOM 1837 C CA . SER A 1 231 ? 20.580 -9.200 -2.585 1.00 74.12 231 SER A CA 1
ATOM 1838 C C . SER A 1 231 ? 19.787 -10.406 -3.118 1.00 74.12 231 SER A C 1
ATOM 1840 O O . SER A 1 231 ? 19.197 -10.316 -4.186 1.00 74.12 231 SER A O 1
ATOM 1842 N N . ASP A 1 232 ? 19.717 -11.508 -2.363 1.00 81.06 232 ASP A N 1
ATOM 1843 C CA . ASP A 1 232 ? 18.978 -12.739 -2.704 1.00 81.06 232 ASP A CA 1
ATOM 1844 C C . ASP A 1 232 ? 17.590 -12.819 -2.021 1.00 81.06 232 ASP A C 1
ATOM 1846 O O . ASP A 1 232 ? 17.124 -13.872 -1.578 1.00 81.06 232 ASP A O 1
ATOM 1850 N N . SER A 1 233 ? 16.930 -11.675 -1.841 1.00 87.62 233 SER A N 1
ATOM 1851 C CA . SER A 1 233 ? 15.586 -11.591 -1.248 1.00 87.62 233 SER A CA 1
ATOM 1852 C C . SER A 1 233 ? 14.528 -12.304 -2.098 1.00 87.62 233 SER A C 1
ATOM 1854 O O . SER A 1 233 ? 14.527 -12.162 -3.317 1.00 87.62 233 SER A O 1
ATOM 1856 N N . TRP A 1 234 ? 13.544 -12.968 -1.472 1.00 89.75 234 TRP A N 1
ATOM 1857 C CA . TRP A 1 234 ? 12.375 -13.484 -2.208 1.00 89.75 234 TRP A CA 1
ATOM 1858 C C . TRP A 1 234 ? 11.495 -12.351 -2.740 1.00 89.75 234 TRP A C 1
ATOM 1860 O O . TRP A 1 234 ? 11.063 -12.377 -3.888 1.00 89.75 234 TRP A O 1
ATOM 18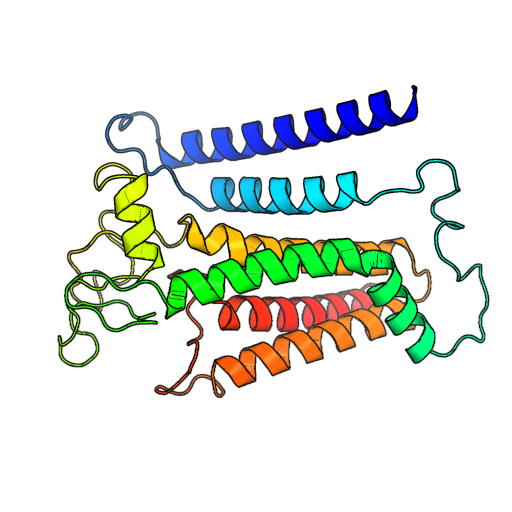70 N N . ILE A 1 235 ? 11.231 -11.347 -1.898 1.00 93.62 235 ILE A N 1
ATOM 1871 C CA . ILE A 1 235 ? 10.557 -10.105 -2.283 1.00 93.62 235 ILE A CA 1
ATOM 1872 C 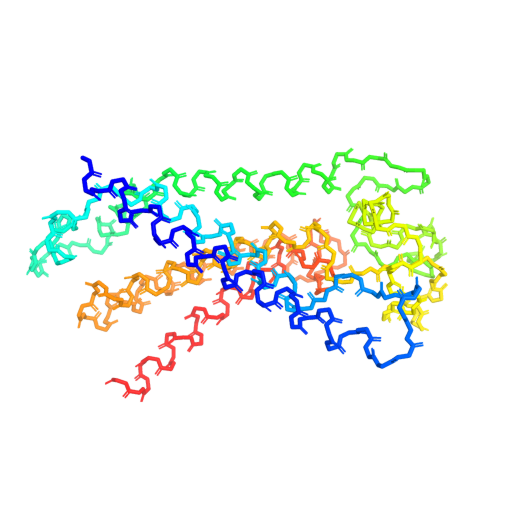C . ILE A 1 235 ? 11.412 -8.944 -1.758 1.00 93.62 235 ILE A C 1
ATOM 1874 O O . ILE A 1 235 ? 11.321 -8.613 -0.570 1.00 93.62 235 ILE A O 1
ATOM 1878 N N . PRO A 1 236 ? 12.248 -8.305 -2.598 1.00 92.88 236 PRO A N 1
ATOM 1879 C CA . PRO A 1 236 ? 13.069 -7.179 -2.168 1.00 92.88 236 PRO A CA 1
ATOM 1880 C C . PRO A 1 236 ? 12.206 -5.994 -1.722 1.00 92.88 236 PRO A C 1
ATOM 1882 O O . PRO A 1 236 ? 11.077 -5.800 -2.187 1.00 92.88 236 PRO A O 1
ATOM 1885 N N . ILE A 1 237 ? 12.754 -5.185 -0.815 1.00 94.19 237 ILE A N 1
ATOM 1886 C CA . ILE A 1 237 ? 12.123 -3.944 -0.357 1.00 94.19 237 ILE A CA 1
ATOM 1887 C C . ILE A 1 237 ? 12.196 -2.944 -1.512 1.00 94.19 237 ILE A C 1
ATOM 1889 O O . ILE A 1 237 ? 13.231 -2.323 -1.744 1.00 94.19 237 ILE A O 1
ATOM 1893 N N . ASN A 1 238 ? 11.103 -2.807 -2.262 1.00 92.38 238 ASN A N 1
ATOM 1894 C CA . ASN A 1 238 ? 11.051 -1.968 -3.450 1.00 92.38 238 ASN A CA 1
ATOM 1895 C C . ASN A 1 238 ? 9.910 -0.956 -3.323 1.00 92.38 238 ASN A C 1
ATOM 1897 O O . ASN A 1 238 ? 8.731 -1.297 -3.441 1.00 92.38 238 ASN A O 1
ATOM 1901 N N . LYS A 1 239 ? 10.294 0.307 -3.109 1.00 91.19 239 LYS A N 1
ATOM 1902 C CA . LYS A 1 239 ? 9.373 1.442 -2.998 1.00 91.19 239 LYS A CA 1
ATOM 1903 C C . LYS A 1 239 ? 8.635 1.716 -4.309 1.00 91.19 239 LYS A C 1
ATOM 1905 O O . LYS A 1 239 ? 7.447 2.006 -4.269 1.00 91.19 239 LYS A O 1
ATOM 1910 N N . ASN A 1 240 ? 9.313 1.614 -5.452 1.00 89.75 240 ASN A N 1
ATOM 1911 C CA . ASN A 1 240 ? 8.703 1.916 -6.750 1.00 89.75 240 ASN A CA 1
ATOM 1912 C C . ASN A 1 240 ? 7.644 0.877 -7.123 1.00 89.75 240 ASN A C 1
ATOM 1914 O O . ASN A 1 240 ? 6.636 1.225 -7.712 1.00 89.75 240 ASN A O 1
ATOM 1918 N N . LEU A 1 241 ? 7.824 -0.380 -6.718 1.00 90.69 241 LEU A N 1
ATOM 1919 C CA . LEU A 1 241 ? 6.837 -1.434 -6.966 1.00 90.69 241 LEU A CA 1
ATOM 1920 C C . LEU A 1 241 ? 5.773 -1.567 -5.879 1.00 90.69 241 LEU A C 1
ATOM 1922 O O . LEU A 1 241 ? 4.885 -2.407 -6.015 1.00 90.69 241 LEU A O 1
ATOM 1926 N N . TRP A 1 242 ? 5.882 -0.800 -4.788 1.00 93.94 242 TRP A N 1
ATOM 1927 C CA . TRP A 1 242 ? 5.067 -1.012 -3.592 1.00 93.94 242 TRP A CA 1
ATOM 1928 C C . TRP A 1 242 ? 5.048 -2.491 -3.189 1.00 93.94 242 TRP A C 1
ATOM 1930 O O . TRP A 1 242 ? 3.990 -3.097 -2.991 1.00 93.94 242 TRP A O 1
ATOM 1940 N N . SER A 1 243 ? 6.246 -3.087 -3.132 1.00 95.06 243 SER A N 1
ATOM 1941 C CA . SER A 1 243 ? 6.387 -4.521 -2.895 1.00 95.06 243 SER A CA 1
ATOM 1942 C C . SER A 1 243 ? 5.755 -4.922 -1.564 1.00 95.06 243 SER A C 1
ATOM 1944 O O . SER A 1 243 ? 5.712 -4.141 -0.610 1.00 95.06 243 SER A O 1
ATOM 1946 N N . LEU A 1 244 ? 5.269 -6.162 -1.483 1.00 96.31 244 LEU A N 1
ATOM 1947 C CA . LEU A 1 244 ? 4.623 -6.658 -0.270 1.00 96.31 244 LEU A CA 1
ATOM 1948 C C . LEU A 1 244 ? 5.532 -6.543 0.967 1.00 96.31 244 LEU A C 1
ATOM 1950 O O . LEU A 1 244 ? 5.068 -6.136 2.029 1.00 96.31 244 LEU A O 1
ATOM 1954 N N . SER A 1 245 ? 6.831 -6.832 0.831 1.00 96.19 245 SER A N 1
ATOM 1955 C CA . SER A 1 245 ? 7.795 -6.672 1.926 1.00 96.19 245 SER A CA 1
ATOM 1956 C C . SER A 1 245 ? 7.953 -5.210 2.352 1.00 96.19 245 SER A C 1
ATOM 1958 O O . SER A 1 245 ? 7.950 -4.929 3.549 1.00 96.19 245 SER A O 1
ATOM 1960 N N . PHE A 1 246 ? 8.010 -4.270 1.399 1.00 96.00 246 PHE A N 1
ATOM 1961 C CA . PHE A 1 246 ? 8.041 -2.835 1.690 1.00 96.00 246 PHE A CA 1
ATOM 1962 C C . PHE A 1 246 ? 6.789 -2.382 2.449 1.00 96.00 246 PHE A C 1
ATOM 1964 O O . PHE A 1 246 ? 6.908 -1.729 3.483 1.00 96.00 246 PHE A O 1
ATOM 1971 N N . VAL A 1 247 ? 5.599 -2.770 1.984 1.00 97.06 247 VAL A N 1
ATOM 1972 C CA . VAL A 1 247 ? 4.328 -2.389 2.615 1.00 97.06 247 VAL A CA 1
ATOM 1973 C C . VAL A 1 247 ? 4.197 -2.941 4.034 1.00 97.06 247 VAL A C 1
ATOM 1975 O O . VAL A 1 247 ? 3.772 -2.216 4.932 1.00 97.06 247 VAL A O 1
ATOM 1978 N N . LEU A 1 248 ? 4.586 -4.196 4.264 1.00 97.50 248 LEU A N 1
ATOM 1979 C CA . LEU A 1 248 ? 4.511 -4.817 5.587 1.00 97.50 248 LEU A CA 1
ATOM 1980 C C . LEU A 1 248 ? 5.498 -4.197 6.585 1.00 97.50 248 LEU A C 1
ATOM 1982 O O . LEU A 1 248 ? 5.127 -3.948 7.732 1.00 97.50 248 LEU A O 1
ATOM 1986 N N . ILE A 1 249 ? 6.724 -3.885 6.151 1.00 97.06 249 ILE A N 1
ATOM 1987 C CA . ILE A 1 249 ? 7.702 -3.167 6.986 1.00 97.06 249 ILE A CA 1
ATOM 1988 C C . ILE A 1 249 ? 7.204 -1.751 7.288 1.00 97.06 249 ILE A C 1
ATOM 1990 O O . ILE A 1 249 ? 7.266 -1.315 8.436 1.00 97.06 249 ILE A O 1
ATOM 1994 N N . LEU A 1 250 ? 6.670 -1.049 6.284 1.00 96.94 250 LEU A N 1
ATOM 1995 C CA . LEU A 1 250 ? 6.110 0.291 6.450 1.00 96.94 250 LEU A CA 1
ATOM 1996 C C . LEU A 1 250 ? 4.949 0.294 7.451 1.00 96.94 250 LEU A C 1
ATOM 1998 O O . LEU A 1 250 ? 4.922 1.142 8.338 1.00 96.94 250 LEU A O 1
ATOM 2002 N N . ALA A 1 251 ? 4.028 -0.668 7.351 1.00 97.56 251 ALA A N 1
ATOM 2003 C CA . ALA A 1 251 ? 2.953 -0.840 8.323 1.00 97.56 251 ALA A CA 1
ATOM 2004 C C . ALA A 1 251 ? 3.504 -1.130 9.726 1.00 97.56 251 ALA A C 1
ATOM 2006 O O . ALA A 1 251 ? 3.068 -0.515 10.697 1.00 97.56 251 ALA A O 1
ATOM 2007 N N . GLY A 1 252 ? 4.498 -2.020 9.824 1.00 97.44 252 GLY A N 1
ATOM 2008 C CA . GLY A 1 252 ? 5.179 -2.356 11.073 1.00 97.44 252 GLY A CA 1
ATOM 2009 C C . GLY A 1 252 ? 5.743 -1.127 11.786 1.00 97.44 252 GLY A C 1
ATOM 2010 O O . GLY A 1 252 ? 5.428 -0.870 12.947 1.00 97.44 252 GLY A O 1
ATOM 2011 N N . LEU A 1 253 ? 6.520 -0.322 11.058 1.00 97.31 253 LEU A N 1
ATOM 2012 C CA . LEU A 1 253 ? 7.088 0.928 11.562 1.00 97.31 253 LEU A CA 1
ATOM 2013 C C . LEU A 1 253 ? 6.009 1.966 11.888 1.00 97.31 253 LEU A C 1
ATOM 2015 O O . LEU A 1 253 ? 6.116 2.641 12.909 1.00 97.31 253 LEU A O 1
ATOM 2019 N N . ALA A 1 254 ? 4.960 2.079 11.070 1.00 97.06 254 ALA A N 1
ATOM 2020 C CA . ALA A 1 254 ? 3.860 3.005 11.324 1.00 97.06 254 ALA A CA 1
ATOM 2021 C C . ALA A 1 254 ? 3.137 2.684 12.639 1.00 97.06 254 ALA A C 1
ATOM 2023 O O . ALA A 1 254 ? 2.876 3.600 13.413 1.00 97.06 254 ALA A O 1
ATOM 2024 N N . PHE A 1 255 ? 2.875 1.407 12.938 1.00 97.00 255 PHE A N 1
ATOM 2025 C CA . PHE A 1 255 ? 2.300 1.004 14.225 1.00 97.00 255 PHE A CA 1
ATOM 2026 C C . PHE A 1 255 ? 3.217 1.330 15.410 1.00 97.00 255 PHE A C 1
ATOM 2028 O O . PHE A 1 255 ? 2.735 1.799 16.443 1.00 97.00 255 PHE A O 1
ATOM 2035 N N . LEU A 1 256 ? 4.531 1.115 15.273 1.00 96.38 256 LEU A N 1
ATOM 2036 C CA . LEU A 1 256 ? 5.503 1.463 16.317 1.00 96.38 256 LEU A CA 1
ATOM 2037 C C . LEU A 1 256 ? 5.530 2.974 16.576 1.00 96.38 256 LEU A C 1
ATOM 2039 O O . LEU A 1 256 ? 5.427 3.399 17.724 1.00 96.38 256 LEU A O 1
ATOM 2043 N N . ILE A 1 257 ? 5.614 3.782 15.516 1.00 96.69 257 ILE A N 1
ATOM 2044 C CA . ILE A 1 257 ? 5.615 5.248 15.613 1.00 96.69 257 ILE A CA 1
ATOM 2045 C C . ILE A 1 257 ? 4.296 5.744 16.208 1.00 96.69 257 ILE A C 1
ATOM 2047 O O . ILE A 1 257 ? 4.310 6.576 17.111 1.00 96.69 257 ILE A O 1
ATOM 2051 N N . LEU A 1 258 ? 3.164 5.198 15.757 1.00 94.56 258 LEU A N 1
ATOM 2052 C CA . LEU A 1 258 ? 1.849 5.533 16.295 1.00 94.56 258 LEU A CA 1
ATOM 2053 C C . LEU A 1 258 ? 1.749 5.201 17.791 1.00 94.56 258 LEU A C 1
ATOM 2055 O O . LEU A 1 258 ? 1.243 6.012 18.559 1.00 94.56 258 LEU A O 1
ATOM 2059 N N . THR A 1 259 ? 2.299 4.061 18.222 1.00 94.75 259 THR A N 1
ATOM 2060 C CA . THR A 1 259 ? 2.375 3.693 19.645 1.00 94.75 259 THR A CA 1
ATOM 2061 C C . THR A 1 259 ? 3.218 4.683 20.446 1.00 94.75 259 THR A C 1
ATOM 2063 O O . THR A 1 259 ? 2.804 5.096 21.525 1.00 94.75 259 THR A O 1
ATOM 2066 N N . ILE A 1 260 ? 4.382 5.085 19.925 1.00 95.31 260 ILE A N 1
ATOM 2067 C CA . ILE A 1 260 ? 5.261 6.057 20.588 1.00 95.31 260 ILE A CA 1
ATOM 2068 C C . ILE A 1 260 ? 4.551 7.402 20.741 1.00 95.31 260 ILE A C 1
ATOM 2070 O O . ILE A 1 260 ? 4.518 7.944 21.839 1.00 95.31 260 ILE A O 1
ATOM 2074 N N . PHE A 1 261 ? 3.955 7.932 19.670 1.00 94.56 261 PHE A N 1
ATOM 2075 C CA . PHE A 1 261 ? 3.247 9.211 19.742 1.00 94.56 261 PHE A CA 1
ATOM 2076 C C . PHE A 1 261 ? 2.048 9.163 20.672 1.00 94.56 261 PHE A C 1
ATOM 2078 O O . PHE A 1 261 ? 1.820 10.124 21.397 1.00 94.56 261 PHE A O 1
ATOM 2085 N N . TYR A 1 262 ? 1.321 8.051 20.699 1.00 92.12 262 TYR A N 1
ATOM 2086 C CA . TYR A 1 262 ? 0.190 7.925 21.601 1.00 92.12 262 TYR A CA 1
ATOM 2087 C C . TYR A 1 262 ? 0.627 7.930 23.073 1.00 92.12 262 TYR A C 1
ATOM 2089 O O . TYR A 1 262 ? 0.042 8.664 23.849 1.00 92.12 262 TYR A O 1
ATOM 2097 N N . LEU A 1 263 ? 1.716 7.235 23.428 1.00 92.50 263 LEU A N 1
ATOM 2098 C CA . LEU A 1 263 ? 2.286 7.250 24.789 1.00 92.50 263 LEU A CA 1
ATOM 2099 C C . LEU A 1 263 ? 2.954 8.575 25.197 1.00 92.50 263 LEU A C 1
ATOM 2101 O O . LEU A 1 263 ? 3.210 8.785 26.378 1.00 92.50 263 LEU A O 1
ATOM 2105 N N . LEU A 1 264 ? 3.356 9.408 24.232 1.00 93.75 264 LEU A N 1
ATOM 2106 C CA . LEU A 1 264 ? 3.988 10.704 24.506 1.00 93.75 264 LEU A CA 1
ATOM 2107 C C . LEU A 1 264 ? 2.968 11.835 24.661 1.00 93.75 264 LEU A C 1
ATOM 2109 O O . LEU A 1 264 ? 3.258 12.816 25.342 1.00 93.75 264 LEU A O 1
ATOM 2113 N N . ILE A 1 265 ? 1.835 11.741 23.962 1.00 91.50 265 ILE A N 1
ATOM 2114 C CA . ILE A 1 265 ? 0.805 12.785 23.926 1.00 91.50 265 ILE A CA 1
ATOM 2115 C C . ILE A 1 265 ? -0.253 12.566 25.017 1.00 91.50 265 ILE A C 1
ATOM 2117 O O . ILE A 1 265 ? -0.768 13.554 25.539 1.00 91.50 265 ILE A O 1
ATOM 2121 N N . ASP A 1 266 ? -0.573 11.308 25.329 1.00 79.44 266 ASP A N 1
ATOM 2122 C CA . ASP A 1 266 ? -1.600 10.874 26.292 1.00 79.44 266 ASP A CA 1
ATOM 2123 C C . ASP A 1 266 ? -0.942 10.151 27.483 1.00 79.44 266 ASP A C 1
ATOM 2125 O O . ASP A 1 266 ? -1.232 10.515 28.646 1.00 79.44 266 ASP A O 1
#

pLDDT: mean 84.52, std 13.2, range [42.53, 97.56]

Foldseek 3Di:
DVLVVVLVVVLVVLVVVLVVLQVVVQPVQCDDPHPQQGQNFDPSNLVSLLSNVLVVLCSVLVPDPPDDPQVPAPDNPDPPDDLVVVVVSLCVSCVVSVVVLVVLVVVLVCLQAVDDDPQDHGNDQDQAACPPNNSGQQQGRHSQLVVQCVPQPPSNFAQCPPSCVVRVHRRTAFLRTDSLSSLSSSLVNLVVVLVSLVVHDPDLVSSLVVLQVQLCVLLVVLCQQCVNQDPPHVWHLDSSNNISSVSSNVSSVVSVVVNVVSVVVD